Protein AF-A0A1J4YVY0-F1 (afdb_monomer_lite)

Radius of gyration: 28.72 Å; chains: 1; bounding box: 68×78×63 Å

Secondary structure (DSSP, 8-state):
--STTTHHHHHHHHHHHHHHHHGGGG--GGG--HHHHHHHHHHHHHTT-HHHHHHHHHHHHHTS-TT-HHHHHHHHHHHHHHHHHHT--PPPP-SS--HHHHHHHHHHHHSPPPP---HHHHHHHHHHSTTHHHHHTT-HHHHHHHHHHHHHHHHHHHHHHHTT--HHHHHHHHHHHHHHHHHHHHHHHHHHHTT-

Foldseek 3Di:
DDPVPPVVVVVVVVVVVVVVVVVVVPPPCPPQPLVNLLVVLVVCVVVVVLVVSLVSLVVSLVPDDPPDPSNLVSVLVSQLSVCVVVVHLDGPDDDDDRPSVVVVNVVSVVCPRDPPPPVVVLVVLCVVAFLVSCVVVVNVVVSVVRNVVVVVVVVLQVVCVVVVHPNVVSVVVVVVVVVVVVVVVVVVVVVVVVPD

Sequence (196 aa):
MSLHAISLKNCGLAMLLVLICYLPGYVPACFAGPAEAYRQALALAAQGQDRAAAASLTVLVEAMPEQQVWGERMQAAHVLIAMRAERQSLLPARSEPNPHLLLASAYAADHTLLPEAGTWPAAALATLMPGAGHAWQGRWRDAGTAALMVWPMLILTLWAARRRMGPVTVFFCTDYALGLVGHRIFIYLAGRAGQC

pLDDT: mean 78.55, std 12.84, range [50.88, 96.44]

Structure (mmCIF, N/CA/C/O backbone):
data_AF-A0A1J4YVY0-F1
#
_entry.id   AF-A0A1J4YVY0-F1
#
loop_
_atom_site.group_PDB
_atom_site.id
_atom_site.type_symbol
_atom_site.label_atom_id
_atom_site.label_alt_id
_atom_site.label_comp_id
_atom_site.label_asym_id
_atom_site.label_entity_id
_atom_site.label_seq_id
_atom_site.pdbx_PDB_ins_code
_atom_site.Cartn_x
_atom_site.Cartn_y
_atom_site.Cartn_z
_atom_site.occupancy
_atom_site.B_iso_or_equiv
_atom_site.auth_seq_id
_atom_site.auth_comp_id
_atom_site.auth_asym_id
_atom_site.auth_atom_id
_atom_site.pdbx_PDB_model_num
ATOM 1 N N . MET A 1 1 ? -18.969 -61.894 -8.956 1.00 50.97 1 MET A N 1
ATOM 2 C CA . MET A 1 1 ? -18.311 -61.194 -10.080 1.00 50.97 1 MET A CA 1
ATOM 3 C C . MET A 1 1 ? -18.678 -59.713 -10.037 1.00 50.97 1 MET A C 1
ATOM 5 O O . MET A 1 1 ? -19.854 -59.392 -10.001 1.00 50.97 1 MET A O 1
ATOM 9 N N . SER A 1 2 ? -17.658 -58.849 -10.016 1.00 50.88 2 SER A N 1
ATOM 10 C CA . SER A 1 2 ? -17.650 -57.497 -10.611 1.00 50.88 2 SER A CA 1
ATOM 11 C C . SER A 1 2 ? -18.484 -56.342 -10.024 1.00 50.88 2 SER A C 1
ATOM 13 O O . SER A 1 2 ? -19.089 -55.599 -10.788 1.00 50.88 2 SER A O 1
ATOM 15 N N . LEU A 1 3 ? -18.413 -56.072 -8.712 1.00 51.97 3 LEU A N 1
ATOM 16 C CA . LEU A 1 3 ? -18.799 -54.750 -8.160 1.00 51.97 3 LEU A CA 1
ATOM 17 C C . LEU A 1 3 ? -17.600 -53.833 -7.834 1.00 51.97 3 LEU A C 1
ATOM 19 O O . LEU A 1 3 ? -17.748 -52.615 -7.803 1.00 51.97 3 LEU A O 1
ATOM 23 N N . HIS A 1 4 ? -16.382 -54.373 -7.706 1.00 51.75 4 HIS A N 1
ATOM 24 C CA . HIS A 1 4 ? -15.180 -53.567 -7.430 1.00 51.75 4 HIS A CA 1
ATOM 25 C C . HIS A 1 4 ? -14.590 -52.842 -8.656 1.00 51.75 4 HIS A C 1
ATOM 27 O O . HIS A 1 4 ? -13.802 -51.914 -8.495 1.00 51.75 4 HIS A O 1
ATOM 33 N N . ALA A 1 5 ? -14.989 -53.202 -9.880 1.00 55.53 5 ALA A N 1
ATOM 34 C CA . ALA A 1 5 ? -14.405 -52.638 -11.102 1.00 55.53 5 ALA A CA 1
ATOM 35 C C . ALA A 1 5 ? -14.973 -51.259 -11.509 1.00 55.53 5 ALA A C 1
ATOM 37 O O . ALA A 1 5 ? -14.370 -50.571 -12.331 1.00 55.53 5 ALA A O 1
ATOM 38 N N . ILE A 1 6 ? -16.110 -50.831 -10.944 1.00 54.94 6 ILE A N 1
ATOM 39 C CA . ILE A 1 6 ? -16.777 -49.569 -11.323 1.00 54.94 6 ILE A CA 1
ATOM 40 C C . ILE A 1 6 ? -16.206 -48.368 -10.539 1.00 54.94 6 ILE A C 1
ATOM 42 O O . ILE A 1 6 ? -16.171 -47.253 -11.054 1.00 54.94 6 ILE A O 1
ATOM 46 N N . SER A 1 7 ? -15.658 -48.589 -9.337 1.00 57.69 7 SER A N 1
ATOM 47 C CA . SER A 1 7 ? -15.173 -47.504 -8.464 1.00 57.69 7 SER A CA 1
ATOM 48 C C . SER A 1 7 ? -13.873 -46.843 -8.962 1.00 57.69 7 SER A C 1
ATOM 50 O O . SER A 1 7 ? -13.711 -45.626 -8.877 1.00 57.69 7 SER A O 1
ATOM 52 N N . LEU A 1 8 ? -12.971 -47.611 -9.584 1.00 60.72 8 LEU A N 1
ATOM 53 C CA . LEU A 1 8 ? -11.687 -47.087 -10.076 1.00 60.72 8 LEU A CA 1
ATOM 54 C C . LEU A 1 8 ? -11.826 -46.149 -11.288 1.00 60.72 8 LEU A C 1
ATOM 56 O O . LEU A 1 8 ? -11.064 -45.191 -11.405 1.00 60.72 8 LEU A O 1
ATOM 60 N N . LYS A 1 9 ? -12.812 -46.373 -12.168 1.00 65.62 9 LYS A N 1
ATOM 61 C CA . LYS A 1 9 ? -13.011 -45.532 -13.364 1.00 65.62 9 LYS A CA 1
ATOM 62 C C . LYS A 1 9 ? -13.543 -44.140 -13.015 1.00 65.62 9 LYS A C 1
ATOM 64 O O . LYS A 1 9 ? -13.098 -43.153 -13.596 1.00 65.62 9 LYS A O 1
ATOM 69 N N . ASN A 1 10 ? -14.432 -44.053 -12.026 1.00 71.38 10 ASN A N 1
ATOM 70 C CA . ASN A 1 10 ? -15.019 -42.780 -11.604 1.00 71.38 10 ASN A CA 1
ATOM 71 C C . ASN A 1 10 ? -14.028 -41.926 -10.797 1.00 71.38 10 ASN A C 1
ATOM 73 O O . ASN A 1 10 ? -14.050 -40.702 -10.899 1.00 71.38 10 ASN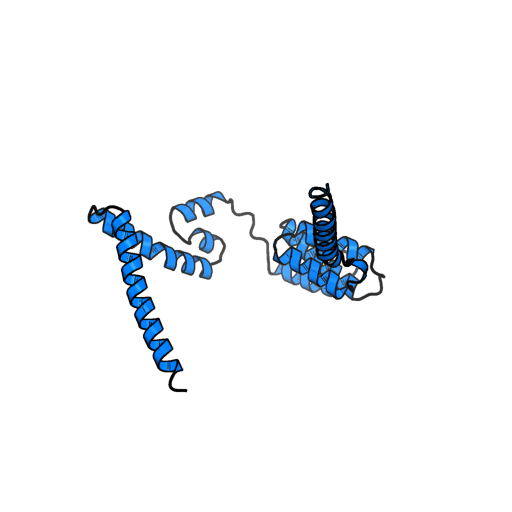 A O 1
ATOM 77 N N . CYS A 1 11 ? -13.113 -42.560 -10.055 1.00 76.75 11 CYS A N 1
ATOM 78 C CA . CYS A 1 11 ? -12.073 -41.853 -9.306 1.00 76.75 11 CYS A CA 1
ATOM 79 C C . CYS A 1 11 ? -11.038 -41.191 -10.238 1.00 76.75 11 CYS A C 1
ATOM 81 O O . CYS A 1 11 ? -10.682 -40.029 -10.040 1.00 76.75 11 CYS A O 1
ATOM 83 N N . GLY A 1 12 ? -10.630 -41.881 -11.311 1.00 82.44 12 GLY A N 1
ATOM 84 C CA . GLY A 1 12 ? -9.720 -41.317 -12.314 1.00 82.44 12 GLY A CA 1
ATOM 85 C C . GLY A 1 12 ? -10.315 -40.120 -13.062 1.00 82.44 12 GLY A C 1
ATOM 86 O O . GLY A 1 12 ? -9.627 -39.126 -13.277 1.00 82.44 12 GLY A O 1
ATOM 87 N N . LEU A 1 13 ? -11.608 -40.176 -13.397 1.00 85.00 13 LEU A N 1
ATOM 88 C CA . LEU A 1 13 ? -12.296 -39.091 -14.103 1.00 85.00 13 LEU A CA 1
ATOM 89 C C . LEU A 1 13 ? -12.474 -37.847 -13.214 1.00 85.00 13 LEU A C 1
ATOM 91 O O . LEU A 1 13 ? -12.314 -36.726 -13.692 1.00 85.00 13 LEU A O 1
ATOM 95 N N . ALA A 1 14 ? -12.712 -38.038 -11.911 1.00 83.25 14 ALA A N 1
ATOM 96 C CA . ALA A 1 14 ? -12.754 -36.948 -10.938 1.00 83.25 14 ALA A CA 1
ATOM 97 C C . ALA A 1 14 ? -11.377 -36.285 -10.739 1.00 83.25 14 ALA A C 1
ATOM 99 O O . ALA A 1 14 ? -11.291 -35.060 -10.751 1.00 83.25 14 ALA A O 1
ATOM 100 N N . MET A 1 15 ? -10.292 -37.064 -10.625 1.00 85.38 15 MET A N 1
ATOM 101 C CA . MET A 1 15 ? -8.933 -36.504 -10.547 1.00 85.38 15 MET A CA 1
ATOM 102 C C . MET A 1 15 ? -8.542 -35.749 -11.821 1.00 85.38 15 MET A C 1
ATOM 104 O O . MET A 1 15 ? -7.949 -34.676 -11.732 1.00 85.38 15 MET A O 1
ATOM 108 N N . LEU A 1 16 ? -8.901 -36.275 -12.996 1.00 87.19 16 LEU A N 1
ATOM 109 C CA . LEU A 1 16 ? -8.635 -35.615 -14.273 1.00 87.19 16 LEU A CA 1
ATOM 110 C C . LEU A 1 16 ? -9.392 -34.282 -14.379 1.00 87.19 16 LEU A C 1
ATOM 112 O O . LEU A 1 16 ? -8.809 -33.290 -14.800 1.00 87.19 16 LEU A O 1
ATOM 116 N N . LEU A 1 17 ? -10.658 -34.231 -13.948 1.00 87.75 17 LEU A N 1
ATOM 117 C CA . LEU A 1 17 ? -11.440 -32.991 -13.910 1.00 87.75 17 LEU A CA 1
ATOM 118 C C . LEU A 1 17 ? -10.858 -31.967 -12.931 1.00 87.75 17 LEU A C 1
ATOM 120 O O . LEU A 1 17 ? -10.766 -30.796 -13.279 1.00 87.75 17 LEU A O 1
ATOM 124 N N . VAL A 1 18 ? -10.411 -32.389 -11.743 1.00 83.62 18 VAL A N 1
ATOM 125 C CA . VAL A 1 18 ? -9.739 -31.487 -10.791 1.00 83.62 18 VAL A CA 1
ATOM 126 C C . VAL A 1 18 ? -8.437 -30.948 -11.386 1.00 83.62 18 VAL A C 1
ATOM 128 O O . VAL A 1 18 ? -8.192 -29.747 -11.317 1.00 83.62 18 VAL A O 1
ATOM 131 N N . LEU A 1 19 ? -7.637 -31.797 -12.035 1.00 83.69 19 LEU A N 1
ATOM 132 C CA . LEU A 1 19 ? -6.390 -31.385 -12.679 1.00 83.69 19 LEU A CA 1
ATOM 133 C C . LEU A 1 19 ? -6.643 -30.410 -13.842 1.00 83.69 19 LEU A C 1
ATOM 135 O O . LEU A 1 19 ? -5.979 -29.381 -13.929 1.00 83.69 19 LEU A O 1
ATOM 139 N N . ILE A 1 20 ? -7.636 -30.691 -14.694 1.00 85.88 20 ILE A N 1
ATOM 140 C CA . ILE A 1 20 ? -8.033 -29.825 -15.815 1.00 85.88 20 ILE A CA 1
ATOM 141 C C . ILE A 1 20 ? -8.607 -28.496 -15.314 1.00 85.88 20 ILE A C 1
ATOM 143 O O . ILE A 1 20 ? -8.336 -27.473 -15.926 1.00 85.88 20 ILE A O 1
ATOM 147 N N . CYS A 1 21 ? -9.342 -28.473 -14.199 1.00 82.00 21 CYS A N 1
ATOM 148 C CA . CYS A 1 21 ? -9.835 -27.231 -13.596 1.00 82.00 21 CYS A CA 1
ATOM 149 C C . CYS A 1 21 ? -8.724 -26.406 -12.923 1.00 82.00 21 CYS A C 1
ATOM 151 O O . CYS A 1 21 ? -8.841 -25.185 -12.857 1.00 82.00 21 CYS A O 1
ATOM 153 N N . TYR A 1 22 ? -7.640 -27.038 -12.459 1.00 76.81 22 TYR A N 1
ATOM 154 C CA . TYR A 1 22 ? -6.477 -26.344 -11.887 1.00 76.81 22 TYR A CA 1
ATOM 155 C C . TYR A 1 22 ? -5.472 -25.850 -12.941 1.00 76.81 22 TYR A C 1
ATOM 157 O O . TYR A 1 22 ? -4.802 -24.839 -12.729 1.00 76.81 22 TYR A O 1
ATOM 165 N N . LEU A 1 23 ? -5.385 -26.517 -14.094 1.00 68.62 23 LEU A N 1
ATOM 166 C CA . LEU A 1 23 ? -4.491 -26.159 -15.201 1.00 68.62 23 LEU A CA 1
ATOM 167 C C . LEU A 1 23 ? -4.690 -24.743 -15.795 1.00 68.62 23 LEU A C 1
ATOM 169 O O . LEU A 1 23 ? -3.676 -24.104 -16.074 1.00 68.62 23 LEU A O 1
ATOM 173 N N . PRO A 1 24 ? -5.905 -24.175 -15.955 1.00 63.69 24 PRO A N 1
ATOM 174 C CA . PRO A 1 24 ? -6.068 -22.814 -16.473 1.00 63.69 24 PRO A CA 1
ATOM 175 C C . PRO A 1 24 ? -5.644 -21.723 -15.478 1.00 63.69 24 PRO A C 1
ATOM 177 O O . PRO A 1 24 ? -5.472 -20.579 -15.883 1.00 63.69 24 PRO A O 1
ATOM 180 N N . GLY A 1 25 ? -5.417 -22.046 -14.198 1.00 59.91 25 GLY A N 1
ATOM 181 C CA . GLY A 1 25 ? -4.775 -21.124 -13.251 1.00 59.91 25 GLY A CA 1
ATOM 182 C C . GLY A 1 25 ? -3.265 -20.967 -13.481 1.00 59.91 25 GLY A C 1
ATOM 183 O O . GLY A 1 25 ? -2.663 -20.026 -12.973 1.00 59.91 25 GLY A O 1
ATOM 184 N N . TYR A 1 26 ? -2.666 -21.864 -14.271 1.00 58.72 26 TYR A N 1
ATOM 185 C CA . TYR A 1 26 ? -1.252 -21.873 -14.648 1.00 58.72 26 TYR A CA 1
ATOM 186 C C . TYR A 1 26 ? -1.021 -21.339 -16.069 1.00 58.72 26 TYR A C 1
ATOM 188 O O . TYR A 1 26 ? -0.047 -21.715 -16.722 1.00 58.72 26 TYR A O 1
ATOM 196 N N . VAL A 1 27 ? -1.893 -20.451 -16.572 1.00 55.25 27 VAL A N 1
ATOM 197 C CA . VAL A 1 27 ? -1.550 -19.676 -17.773 1.00 55.25 27 VAL A CA 1
ATOM 198 C C . VAL A 1 27 ? -0.273 -18.904 -17.444 1.00 55.25 27 VAL A C 1
ATOM 200 O O . VAL A 1 27 ? -0.254 -18.125 -16.487 1.00 55.25 27 VAL A O 1
ATOM 203 N N . PRO A 1 28 ? 0.821 -19.160 -18.172 1.00 55.88 28 PRO A N 1
ATOM 204 C CA . PRO A 1 28 ? 2.108 -18.626 -17.806 1.00 55.88 28 PRO A CA 1
ATOM 205 C C . PRO A 1 28 ? 2.036 -17.109 -17.936 1.00 55.88 28 PRO A C 1
ATOM 207 O O . PRO A 1 28 ? 1.694 -16.566 -18.987 1.00 55.88 28 PRO A O 1
ATOM 210 N N . ALA A 1 29 ? 2.427 -16.420 -16.868 1.00 54.56 29 ALA A N 1
ATOM 211 C CA . ALA A 1 29 ? 2.641 -14.977 -16.838 1.00 54.56 29 ALA A CA 1
ATOM 212 C C . ALA A 1 29 ? 3.648 -14.482 -17.908 1.00 54.56 29 ALA A C 1
ATOM 214 O O . ALA A 1 29 ? 3.917 -13.290 -17.993 1.00 54.56 29 ALA A O 1
ATOM 215 N N . CYS A 1 30 ? 4.185 -15.372 -18.755 1.00 57.66 30 CYS A N 1
ATOM 216 C CA . CYS A 1 30 ? 5.119 -15.063 -19.830 1.00 57.66 30 CYS A CA 1
ATOM 217 C C . CYS A 1 30 ? 4.513 -14.262 -20.994 1.00 57.66 30 CYS A C 1
ATOM 219 O O . CYS A 1 30 ? 5.274 -13.731 -21.796 1.00 57.66 30 CYS A O 1
ATOM 221 N N . PHE A 1 31 ? 3.182 -14.130 -21.084 1.00 58.38 31 PHE A N 1
ATOM 222 C CA . PHE A 1 31 ? 2.523 -13.267 -22.079 1.00 58.38 31 PHE A CA 1
ATOM 223 C C . PHE A 1 31 ? 1.878 -12.013 -21.486 1.00 58.38 31 PHE A C 1
ATOM 225 O O . PHE A 1 31 ? 1.237 -11.250 -22.213 1.00 58.38 31 PHE A O 1
ATOM 232 N N . ALA A 1 32 ? 2.042 -11.765 -20.183 1.00 71.50 32 ALA A N 1
ATOM 233 C CA . ALA A 1 32 ? 1.637 -10.493 -19.612 1.00 71.50 32 ALA A CA 1
ATOM 234 C C . ALA A 1 32 ? 2.532 -9.408 -20.219 1.00 71.50 32 ALA A C 1
ATOM 236 O O . ALA A 1 32 ? 3.719 -9.309 -19.910 1.00 71.50 32 ALA A O 1
ATOM 237 N N . GLY A 1 33 ? 1.964 -8.607 -21.124 1.00 87.31 33 GLY A N 1
ATOM 238 C CA . GLY A 1 33 ? 2.653 -7.438 -21.651 1.00 87.31 33 GLY A CA 1
ATOM 239 C C . GLY A 1 33 ? 3.140 -6.547 -20.501 1.00 87.31 33 GLY A C 1
ATOM 240 O O . GLY A 1 33 ? 2.586 -6.590 -19.399 1.00 87.31 33 GLY A O 1
ATOM 241 N N . PRO A 1 34 ? 4.142 -5.693 -20.734 1.00 89.81 34 PRO A N 1
ATOM 242 C CA . PRO A 1 34 ? 4.773 -4.912 -19.673 1.00 89.81 34 PRO A CA 1
ATOM 243 C C . PRO A 1 34 ? 3.795 -4.059 -18.855 1.00 89.81 34 PRO A C 1
ATOM 245 O O . PRO A 1 34 ? 3.950 -3.911 -17.646 1.00 89.81 34 PRO A O 1
ATOM 248 N N . ALA A 1 35 ? 2.736 -3.560 -19.492 1.00 91.12 35 ALA A N 1
ATOM 249 C CA . ALA A 1 35 ? 1.663 -2.839 -18.817 1.00 91.12 35 ALA A CA 1
ATOM 250 C C . ALA A 1 35 ? 0.892 -3.709 -17.807 1.00 91.12 35 ALA A C 1
ATOM 252 O O . ALA A 1 35 ? 0.514 -3.230 -16.741 1.00 91.12 35 ALA A O 1
ATOM 253 N N . GLU A 1 36 ? 0.654 -4.981 -18.129 1.00 91.69 36 GLU A N 1
ATOM 254 C CA . GLU A 1 36 ? -0.056 -5.911 -17.252 1.00 91.69 36 GLU A CA 1
ATOM 255 C C . GLU A 1 36 ? 0.815 -6.318 -16.066 1.00 91.69 36 GLU A C 1
ATOM 257 O O . GLU A 1 36 ? 0.368 -6.251 -14.923 1.00 91.69 36 GLU A O 1
ATOM 262 N N . ALA A 1 37 ? 2.086 -6.624 -16.326 1.00 91.00 37 ALA A N 1
ATOM 263 C CA . ALA A 1 37 ? 3.050 -6.936 -15.279 1.00 91.00 37 ALA A CA 1
ATOM 264 C C . ALA A 1 37 ? 3.243 -5.749 -14.311 1.00 91.00 37 ALA A C 1
ATOM 266 O O . ALA A 1 37 ? 3.266 -5.923 -13.092 1.00 91.00 37 ALA A O 1
ATOM 267 N N . TYR A 1 38 ? 3.266 -4.518 -14.838 1.00 93.31 38 TYR A N 1
ATOM 268 C CA . TYR A 1 38 ? 3.246 -3.299 -14.028 1.00 93.31 38 TYR A CA 1
ATOM 269 C C . TYR A 1 38 ? 1.982 -3.190 -13.160 1.00 93.31 38 TYR A C 1
ATOM 271 O O . TYR A 1 38 ? 2.078 -2.939 -11.958 1.00 93.31 38 TYR A O 1
ATOM 279 N N . ARG A 1 39 ? 0.790 -3.411 -13.737 1.00 94.56 39 ARG A N 1
ATOM 280 C CA . ARG A 1 39 ? -0.483 -3.392 -12.991 1.00 94.56 39 ARG A CA 1
ATOM 281 C C . ARG A 1 39 ? -0.511 -4.437 -11.880 1.00 94.56 39 ARG A C 1
ATOM 283 O O . ARG A 1 39 ? -0.977 -4.137 -10.783 1.00 94.56 39 ARG A O 1
ATOM 290 N N . GLN A 1 40 ? 0.017 -5.629 -12.140 1.00 94.62 40 GLN A N 1
ATOM 291 C CA . GLN A 1 40 ? 0.105 -6.693 -11.147 1.00 94.62 40 GLN A CA 1
ATOM 292 C C . GLN A 1 40 ? 1.013 -6.298 -9.977 1.00 94.62 40 GLN A C 1
ATOM 294 O O . GLN A 1 40 ? 0.624 -6.463 -8.821 1.00 94.62 40 GLN A O 1
ATOM 299 N N . ALA A 1 41 ? 2.178 -5.705 -10.251 1.00 94.81 41 ALA A N 1
ATOM 300 C CA . ALA A 1 41 ? 3.055 -5.206 -9.197 1.00 94.81 41 ALA A CA 1
ATOM 301 C C . ALA A 1 41 ? 2.391 -4.094 -8.364 1.00 94.81 41 ALA A C 1
ATOM 303 O O . ALA A 1 41 ? 2.479 -4.101 -7.135 1.00 94.81 41 ALA A O 1
ATOM 304 N N . LEU A 1 42 ? 1.653 -3.178 -9.001 1.00 94.88 42 LEU A N 1
ATOM 305 C CA . LEU A 1 42 ? 0.880 -2.162 -8.281 1.00 94.88 42 LEU A CA 1
ATOM 306 C C . LEU A 1 42 ? -0.245 -2.768 -7.431 1.00 94.88 42 LEU A C 1
ATOM 308 O O . LEU A 1 42 ? -0.490 -2.293 -6.323 1.00 94.88 42 LEU A O 1
ATOM 312 N N . ALA A 1 43 ? -0.906 -3.826 -7.905 1.00 95.62 43 ALA A N 1
ATOM 313 C CA . ALA A 1 43 ? -1.918 -4.535 -7.128 1.00 95.62 43 ALA A CA 1
ATOM 314 C C . ALA A 1 43 ? -1.316 -5.189 -5.871 1.00 95.62 43 ALA A C 1
ATOM 316 O O . ALA A 1 43 ? -1.916 -5.108 -4.799 1.00 95.62 43 ALA A O 1
ATOM 317 N N . LEU A 1 44 ? -0.111 -5.766 -5.967 1.00 95.44 44 LEU A N 1
ATOM 318 C CA . LEU A 1 44 ? 0.623 -6.292 -4.808 1.00 95.44 44 LEU A CA 1
ATOM 319 C C . LEU A 1 44 ? 0.951 -5.182 -3.796 1.00 95.44 44 LEU A C 1
ATOM 321 O O . LEU A 1 44 ? 0.704 -5.343 -2.599 1.00 95.44 44 LEU A O 1
ATOM 325 N N . ALA A 1 45 ? 1.428 -4.027 -4.267 1.00 95.62 45 ALA A N 1
ATOM 326 C CA . ALA A 1 45 ? 1.693 -2.875 -3.405 1.00 95.62 45 ALA A CA 1
ATOM 327 C C . ALA A 1 45 ? 0.405 -2.339 -2.749 1.00 95.62 45 ALA A C 1
ATOM 329 O O . ALA A 1 45 ? 0.397 -1.984 -1.570 1.00 95.62 45 ALA A O 1
ATOM 330 N N . ALA A 1 46 ? -0.719 -2.320 -3.468 1.00 93.12 46 ALA A N 1
ATOM 331 C CA . ALA A 1 46 ? -2.013 -1.917 -2.914 1.00 93.12 46 ALA A CA 1
ATOM 332 C C . ALA A 1 46 ? -2.493 -2.853 -1.788 1.00 93.12 46 ALA A C 1
ATOM 334 O O . ALA A 1 46 ? -3.144 -2.401 -0.850 1.00 93.12 46 ALA A O 1
ATOM 335 N N . GLN A 1 47 ? -2.119 -4.134 -1.839 1.00 95.00 47 GLN A N 1
ATOM 336 C CA . GLN A 1 47 ? -2.393 -5.123 -0.789 1.00 95.00 47 GLN A CA 1
ATOM 337 C C . GLN A 1 47 ? -1.405 -5.057 0.392 1.00 95.00 47 GLN A C 1
ATOM 339 O O . GLN A 1 47 ? -1.489 -5.876 1.304 1.00 95.00 47 GLN A O 1
ATOM 344 N N . GLY A 1 48 ? -0.457 -4.114 0.390 1.00 91.81 48 GLY A N 1
ATOM 345 C CA . GLY A 1 48 ? 0.570 -3.985 1.430 1.00 91.81 48 GLY A CA 1
ATOM 346 C C . GLY A 1 48 ? 1.765 -4.928 1.259 1.00 91.81 48 GLY A C 1
ATOM 347 O O . GLY A 1 48 ? 2.620 -4.999 2.139 1.00 91.81 48 GLY A O 1
ATOM 348 N N . GLN A 1 49 ? 1.862 -5.645 0.136 1.00 95.81 49 GLN A N 1
ATOM 349 C CA . GLN A 1 49 ? 2.958 -6.575 -0.148 1.00 95.81 49 GLN A CA 1
ATOM 350 C C . GLN A 1 49 ? 4.138 -5.861 -0.826 1.00 95.81 49 GLN A C 1
ATOM 352 O O . GLN A 1 49 ? 4.581 -6.241 -1.909 1.00 95.81 49 GLN A O 1
ATOM 357 N N . ASP A 1 50 ? 4.661 -4.815 -0.186 1.00 95.19 50 ASP A N 1
ATOM 358 C CA . ASP A 1 50 ? 5.595 -3.875 -0.824 1.00 95.19 50 ASP A CA 1
ATOM 359 C C . ASP A 1 50 ? 6.902 -4.525 -1.278 1.00 95.19 50 ASP A C 1
ATOM 361 O O . ASP A 1 50 ? 7.386 -4.246 -2.370 1.00 95.19 50 ASP A O 1
ATOM 365 N N . ARG A 1 51 ? 7.440 -5.461 -0.487 1.00 93.38 51 ARG A N 1
ATOM 366 C CA . ARG A 1 51 ? 8.660 -6.201 -0.850 1.00 93.38 51 ARG A CA 1
ATOM 367 C C . ARG A 1 51 ? 8.459 -7.089 -2.078 1.00 93.38 51 ARG A C 1
ATOM 369 O O . ARG A 1 51 ? 9.349 -7.172 -2.916 1.00 93.38 51 ARG A O 1
ATOM 376 N N . ALA A 1 52 ? 7.296 -7.732 -2.191 1.00 93.81 52 ALA A N 1
ATOM 377 C CA . ALA A 1 52 ? 6.971 -8.577 -3.339 1.00 93.81 52 ALA A CA 1
ATOM 378 C C . ALA A 1 52 ? 6.742 -7.728 -4.597 1.00 93.81 52 ALA A C 1
ATOM 380 O O . ALA A 1 52 ? 7.241 -8.063 -5.668 1.00 93.81 52 ALA A O 1
ATOM 381 N N . ALA A 1 53 ? 6.046 -6.598 -4.451 1.00 96.44 53 ALA A N 1
ATOM 382 C CA . ALA A 1 53 ? 5.845 -5.636 -5.526 1.00 96.44 53 ALA A CA 1
ATOM 383 C C . ALA A 1 53 ? 7.174 -5.054 -6.034 1.00 96.44 53 ALA A C 1
ATOM 385 O O . ALA A 1 53 ? 7.409 -5.034 -7.241 1.00 96.44 53 ALA A O 1
ATOM 386 N N . ALA A 1 54 ? 8.060 -4.634 -5.124 1.00 94.75 54 ALA A N 1
ATOM 387 C CA . ALA A 1 54 ? 9.385 -4.129 -5.467 1.00 94.75 54 ALA A CA 1
ATOM 388 C C . ALA A 1 54 ? 10.218 -5.195 -6.194 1.00 94.75 54 ALA A C 1
ATOM 390 O O . ALA A 1 54 ? 10.687 -4.939 -7.298 1.00 94.75 54 ALA A O 1
ATOM 391 N N . ALA A 1 55 ? 10.314 -6.411 -5.643 1.00 93.62 55 ALA A N 1
ATOM 392 C CA . ALA A 1 55 ? 11.036 -7.513 -6.282 1.00 93.62 55 ALA A CA 1
ATOM 393 C C . ALA A 1 55 ? 10.496 -7.826 -7.688 1.00 93.62 55 ALA A C 1
ATOM 395 O O . ALA A 1 55 ? 11.273 -8.012 -8.623 1.00 93.62 55 ALA A O 1
ATOM 396 N N . SER A 1 56 ? 9.169 -7.822 -7.860 1.00 94.25 56 SER A N 1
ATOM 397 C CA . SER A 1 56 ? 8.540 -8.019 -9.167 1.00 94.25 56 SER A CA 1
ATOM 398 C C . SER A 1 56 ? 8.928 -6.926 -10.163 1.00 94.25 56 SER A C 1
ATOM 400 O O . SER A 1 56 ? 9.190 -7.239 -11.320 1.00 94.25 56 SER A O 1
ATOM 402 N N . LEU A 1 57 ? 8.966 -5.656 -9.748 1.00 94.50 57 LEU A N 1
ATOM 403 C CA . LEU A 1 57 ? 9.354 -4.551 -10.628 1.00 94.50 57 LEU A CA 1
ATOM 404 C C . LEU A 1 57 ? 10.833 -4.607 -11.006 1.00 94.50 57 LEU A C 1
ATOM 406 O O . LEU A 1 57 ? 11.154 -4.323 -12.153 1.00 94.50 57 LEU A O 1
ATOM 410 N N . THR A 1 58 ? 11.718 -5.006 -10.090 1.00 94.12 58 THR A N 1
ATOM 411 C CA . THR A 1 58 ? 13.154 -5.148 -10.377 1.00 94.12 58 THR A CA 1
ATOM 412 C C . THR A 1 58 ? 13.397 -6.161 -11.486 1.00 94.12 58 THR A C 1
ATOM 414 O O . THR A 1 58 ? 14.045 -5.836 -12.476 1.00 94.12 58 THR A O 1
ATOM 417 N N . VAL A 1 59 ? 12.787 -7.346 -11.379 1.00 92.94 59 VAL A N 1
ATOM 418 C CA . VAL A 1 59 ? 12.899 -8.390 -12.410 1.00 92.94 59 VAL A CA 1
ATOM 419 C C . VAL A 1 59 ? 12.357 -7.901 -13.758 1.00 92.94 59 VAL A C 1
ATOM 421 O O . VAL A 1 59 ? 12.942 -8.184 -14.801 1.00 92.94 59 VAL A O 1
ATOM 424 N N . LEU A 1 60 ? 11.259 -7.135 -13.758 1.00 91.81 60 LEU A N 1
ATOM 425 C CA . LEU A 1 60 ? 10.681 -6.582 -14.987 1.00 91.81 60 LEU A CA 1
ATOM 426 C C . LEU A 1 60 ? 11.572 -5.516 -15.634 1.00 91.81 60 LEU A C 1
ATOM 428 O O . LEU A 1 60 ? 11.690 -5.496 -16.855 1.00 91.81 60 LEU A O 1
ATOM 432 N N . VAL A 1 61 ? 12.197 -4.652 -14.831 1.00 92.50 61 VAL A N 1
ATOM 433 C CA . VAL A 1 61 ? 13.128 -3.622 -15.315 1.00 92.50 61 VAL A CA 1
ATOM 434 C C . VAL A 1 61 ? 14.378 -4.265 -15.918 1.00 92.50 61 VAL A C 1
ATOM 436 O O . VAL A 1 61 ? 14.814 -3.834 -16.978 1.00 92.50 61 VAL A O 1
ATOM 439 N N . GLU A 1 62 ? 14.923 -5.312 -15.292 1.00 90.38 62 GLU A N 1
ATOM 440 C CA . GLU A 1 62 ? 16.101 -6.037 -15.797 1.00 90.38 62 GLU A CA 1
ATOM 441 C C . GLU A 1 62 ? 15.819 -6.810 -17.093 1.00 90.38 62 GLU A C 1
ATOM 443 O O . GLU A 1 62 ? 16.689 -6.925 -17.953 1.00 90.38 62 GLU A O 1
ATOM 448 N N . ALA A 1 63 ? 14.598 -7.326 -17.258 1.00 89.69 63 ALA A N 1
ATOM 449 C CA . ALA A 1 63 ? 14.189 -8.045 -18.462 1.00 89.69 63 ALA A CA 1
ATOM 450 C C . ALA A 1 63 ? 13.829 -7.119 -19.642 1.00 89.69 63 ALA A C 1
ATOM 452 O O . ALA A 1 63 ? 13.577 -7.602 -20.751 1.00 89.69 63 ALA A O 1
ATOM 453 N N . MET A 1 64 ? 13.756 -5.803 -19.422 1.00 87.81 64 MET A N 1
ATOM 454 C CA . MET A 1 64 ? 13.322 -4.836 -20.426 1.00 87.81 64 MET A CA 1
ATOM 455 C C . MET A 1 64 ? 14.468 -4.297 -21.289 1.00 87.81 64 MET A C 1
ATOM 457 O O . MET A 1 64 ? 15.562 -4.054 -20.789 1.00 87.81 64 MET A O 1
ATOM 461 N N . PRO A 1 65 ? 14.214 -4.000 -22.578 1.00 87.88 65 PRO A N 1
ATOM 462 C CA . PRO A 1 65 ? 15.148 -3.224 -23.386 1.00 87.88 65 PRO A CA 1
ATOM 463 C C . PRO A 1 65 ? 15.271 -1.789 -22.850 1.00 87.88 65 PRO A C 1
ATOM 465 O O . PRO A 1 65 ? 14.251 -1.148 -22.588 1.00 87.88 65 PRO A O 1
ATOM 468 N N . GLU A 1 66 ? 16.494 -1.251 -22.786 1.00 78.56 66 GLU A N 1
ATOM 469 C CA . GLU A 1 66 ? 16.788 0.092 -22.239 1.00 78.56 66 GLU A CA 1
ATOM 470 C C . GLU A 1 66 ? 16.008 1.234 -22.918 1.00 78.56 66 GLU A C 1
ATOM 472 O O . GLU A 1 66 ? 15.740 2.261 -22.307 1.00 78.56 66 GLU A O 1
ATOM 477 N N . GLN A 1 67 ? 15.589 1.058 -24.173 1.00 73.88 67 GLN A N 1
ATOM 478 C CA . GLN A 1 67 ? 14.942 2.104 -24.977 1.00 73.88 67 GLN A CA 1
ATOM 479 C C . GLN A 1 67 ? 13.415 2.194 -24.785 1.00 73.88 67 GLN A C 1
ATOM 481 O O . GLN A 1 67 ? 12.735 2.891 -25.541 1.00 73.88 67 GLN A O 1
ATOM 486 N N . GLN A 1 68 ? 12.838 1.485 -23.808 1.00 82.25 68 GLN A N 1
ATOM 487 C CA . GLN A 1 68 ? 11.394 1.514 -23.566 1.00 82.25 68 GLN A CA 1
ATOM 488 C C . GLN A 1 68 ? 11.001 2.464 -22.429 1.00 82.25 68 GLN A C 1
ATOM 490 O O . GLN A 1 68 ? 11.400 2.284 -21.283 1.00 82.25 68 GLN A O 1
ATOM 495 N N . VAL A 1 69 ? 10.065 3.378 -22.719 1.00 86.06 69 VAL A N 1
ATOM 496 C CA . VAL A 1 69 ? 9.412 4.296 -21.753 1.00 86.06 69 VAL A CA 1
ATOM 497 C C . VAL A 1 69 ? 8.880 3.574 -20.503 1.00 86.06 69 VAL A C 1
ATOM 499 O O . VAL A 1 69 ? 8.801 4.143 -19.415 1.00 86.06 69 VAL A O 1
ATOM 502 N N . TRP A 1 70 ? 8.495 2.304 -20.638 1.00 88.44 70 TRP A N 1
ATOM 503 C CA . TRP A 1 70 ? 8.025 1.500 -19.514 1.00 88.44 70 TRP A CA 1
ATOM 504 C C . TRP A 1 70 ? 9.105 1.209 -18.470 1.00 88.44 70 TRP A C 1
ATOM 506 O O . TRP A 1 70 ? 8.767 1.175 -17.287 1.00 88.44 70 TRP A O 1
ATOM 516 N N . GLY A 1 71 ? 10.370 1.063 -18.872 1.00 89.69 71 GLY A N 1
ATOM 517 C CA . GLY A 1 71 ? 11.475 0.805 -17.950 1.00 89.69 71 GLY A CA 1
ATOM 518 C C . GLY A 1 71 ? 11.640 1.945 -16.948 1.00 89.69 71 GLY A C 1
ATOM 519 O O . GLY A 1 71 ? 11.661 1.717 -15.740 1.00 89.69 71 GLY A O 1
ATOM 520 N N . GLU A 1 72 ? 11.616 3.190 -17.430 1.00 89.00 72 GLU A N 1
ATOM 521 C CA . GLU A 1 72 ? 11.686 4.379 -16.575 1.00 89.00 72 GLU A CA 1
ATOM 522 C C . GLU A 1 72 ? 10.511 4.463 -15.590 1.00 89.00 72 GLU A C 1
ATOM 524 O O . GLU A 1 72 ? 10.698 4.779 -14.413 1.00 89.00 72 GLU A O 1
ATOM 529 N N . ARG A 1 73 ? 9.293 4.142 -16.045 1.00 90.31 73 ARG A N 1
ATOM 530 C CA . ARG A 1 73 ? 8.087 4.149 -15.199 1.00 90.31 73 ARG A CA 1
ATOM 531 C C . ARG A 1 73 ? 8.120 3.063 -14.130 1.00 90.31 73 ARG A C 1
ATOM 533 O O . ARG A 1 73 ? 7.775 3.330 -12.979 1.00 90.31 73 ARG A O 1
ATOM 540 N N . MET A 1 74 ? 8.523 1.847 -14.498 1.00 92.62 74 MET A N 1
ATOM 541 C CA . MET A 1 74 ? 8.669 0.733 -13.559 1.00 92.62 74 MET A CA 1
ATOM 542 C C . MET A 1 74 ? 9.756 1.027 -12.531 1.00 92.62 74 MET A C 1
ATOM 544 O O . MET A 1 74 ? 9.565 0.765 -11.347 1.00 92.62 74 MET A O 1
ATOM 548 N N . GLN A 1 75 ? 10.852 1.648 -12.957 1.00 91.06 75 GLN A N 1
ATOM 549 C CA . GLN A 1 75 ? 11.934 2.053 -12.076 1.00 91.06 75 GLN A CA 1
ATOM 550 C C . GLN A 1 75 ? 11.508 3.151 -11.095 1.00 91.06 75 GLN A C 1
ATOM 552 O O . GLN A 1 75 ? 11.810 3.055 -9.906 1.00 91.06 75 GLN A O 1
ATOM 557 N N . ALA A 1 76 ? 10.756 4.155 -11.552 1.00 90.31 76 ALA A N 1
ATOM 558 C CA . ALA A 1 76 ? 10.193 5.172 -10.668 1.00 90.31 76 ALA A CA 1
ATOM 559 C C . ALA A 1 76 ? 9.212 4.568 -9.648 1.00 90.31 76 ALA A C 1
ATOM 561 O O . ALA A 1 76 ? 9.284 4.879 -8.459 1.00 90.31 76 ALA A O 1
ATOM 562 N N . ALA A 1 77 ? 8.341 3.653 -10.087 1.00 92.38 77 ALA A N 1
ATOM 563 C CA . ALA A 1 77 ? 7.436 2.937 -9.191 1.00 92.38 77 ALA A CA 1
ATOM 564 C C . ALA A 1 77 ? 8.186 2.055 -8.184 1.00 92.38 77 ALA A C 1
ATOM 566 O O . ALA A 1 77 ? 7.831 2.045 -7.009 1.00 92.38 77 ALA A O 1
ATOM 567 N N . HIS A 1 78 ? 9.244 1.364 -8.617 1.00 93.00 78 HIS A N 1
ATOM 568 C CA . HIS A 1 78 ? 10.103 0.570 -7.743 1.00 93.00 78 HIS A CA 1
ATOM 569 C C . HIS A 1 78 ? 10.716 1.439 -6.642 1.00 93.00 78 HIS A C 1
ATOM 571 O O . HIS A 1 78 ? 10.599 1.090 -5.472 1.00 93.00 78 HIS A O 1
ATOM 577 N N . VAL A 1 79 ? 11.300 2.593 -6.993 1.00 90.50 79 VAL A N 1
ATOM 578 C CA . VAL A 1 79 ? 11.881 3.523 -6.010 1.00 90.50 79 VAL A CA 1
ATOM 579 C C . VAL A 1 79 ? 10.824 3.985 -5.006 1.00 90.50 79 VAL A C 1
ATOM 581 O O . VAL A 1 79 ? 11.058 3.906 -3.806 1.00 90.50 79 VAL A O 1
ATOM 584 N N . LEU A 1 80 ? 9.638 4.393 -5.467 1.00 89.25 80 LEU A N 1
ATOM 585 C CA . LEU A 1 80 ? 8.552 4.829 -4.581 1.00 89.25 80 LEU A CA 1
ATOM 586 C C . LEU A 1 80 ? 8.063 3.720 -3.638 1.00 89.25 80 LEU A C 1
ATOM 588 O O . LEU A 1 80 ? 7.825 3.967 -2.454 1.00 89.25 80 LEU A O 1
ATOM 592 N N . ILE A 1 81 ? 7.915 2.495 -4.143 1.00 92.00 81 ILE A N 1
ATOM 593 C CA . ILE A 1 81 ? 7.489 1.346 -3.337 1.00 92.00 81 ILE A CA 1
ATOM 594 C C . ILE A 1 81 ? 8.587 0.951 -2.344 1.00 92.00 81 ILE A C 1
ATOM 596 O O . ILE A 1 81 ? 8.274 0.682 -1.187 1.00 92.00 81 ILE A O 1
ATOM 600 N N . ALA A 1 82 ? 9.858 0.967 -2.750 1.00 90.19 82 ALA A N 1
ATOM 601 C CA . ALA A 1 82 ? 10.991 0.698 -1.868 1.00 90.19 82 ALA A CA 1
ATOM 602 C C . ALA A 1 82 ? 11.077 1.736 -0.738 1.00 90.19 82 ALA A C 1
ATOM 604 O O . ALA A 1 82 ? 11.159 1.365 0.430 1.00 90.19 82 ALA A O 1
ATOM 605 N N . MET A 1 83 ? 10.927 3.026 -1.058 1.00 85.94 83 MET A N 1
ATOM 606 C CA . MET A 1 83 ? 10.854 4.104 -0.065 1.00 85.94 83 MET A CA 1
ATOM 607 C C . MET A 1 83 ? 9.725 3.876 0.948 1.00 85.94 83 MET A C 1
ATOM 609 O O . MET A 1 83 ? 9.929 4.033 2.153 1.00 85.94 83 MET A O 1
ATOM 613 N N . ARG A 1 84 ? 8.545 3.440 0.483 1.00 87.19 84 ARG A N 1
ATOM 614 C CA . ARG A 1 84 ? 7.421 3.075 1.359 1.00 87.19 84 ARG A CA 1
ATOM 615 C C . ARG A 1 84 ? 7.739 1.861 2.235 1.00 87.19 84 ARG A C 1
ATOM 617 O O . ARG A 1 84 ? 7.465 1.894 3.433 1.00 87.19 84 ARG A O 1
ATOM 624 N N . ALA A 1 85 ? 8.319 0.813 1.652 1.00 88.19 85 ALA A N 1
ATOM 625 C CA . ALA A 1 85 ? 8.657 -0.433 2.339 1.00 88.19 85 ALA A CA 1
ATOM 626 C C . ALA A 1 85 ? 9.708 -0.225 3.438 1.00 88.19 85 ALA A C 1
ATOM 628 O O . ALA A 1 85 ? 9.615 -0.817 4.513 1.00 88.19 85 ALA A O 1
ATOM 629 N N . GLU A 1 86 ? 10.703 0.613 3.158 1.00 86.38 86 GLU A N 1
ATOM 630 C CA . GLU A 1 86 ? 11.836 0.885 4.042 1.00 86.38 86 GLU A CA 1
ATOM 631 C C . GLU A 1 86 ? 11.597 2.076 4.972 1.00 86.38 86 GLU A C 1
ATOM 633 O O . GLU A 1 86 ? 12.427 2.341 5.838 1.00 86.38 86 GLU A O 1
ATOM 638 N N . ARG A 1 87 ? 10.466 2.782 4.821 1.00 80.75 87 ARG A N 1
ATOM 639 C CA . ARG A 1 87 ? 10.182 4.044 5.522 1.00 80.75 87 ARG A CA 1
ATOM 640 C C . ARG A 1 87 ? 11.344 5.031 5.370 1.00 80.75 87 ARG A C 1
ATOM 642 O O . ARG A 1 87 ? 11.797 5.633 6.341 1.00 80.75 87 ARG A O 1
ATOM 649 N N . GLN A 1 88 ? 11.813 5.203 4.138 1.00 79.12 88 GLN A N 1
ATOM 650 C CA . GLN A 1 88 ? 12.868 6.153 3.793 1.00 79.12 88 GLN A CA 1
ATOM 651 C C . GLN A 1 88 ? 12.315 7.291 2.936 1.00 79.12 88 GLN A C 1
ATOM 653 O O . GLN A 1 88 ? 11.513 7.074 2.032 1.00 79.12 88 GLN A O 1
ATOM 658 N N . SER A 1 89 ? 12.754 8.517 3.220 1.00 71.19 89 SER A N 1
ATOM 659 C CA . SER A 1 89 ? 12.412 9.724 2.451 1.00 71.19 89 SER A CA 1
ATOM 660 C C . SER A 1 89 ? 13.537 10.167 1.513 1.00 71.19 89 SER A C 1
ATOM 662 O O . SER A 1 89 ? 13.340 11.054 0.686 1.00 71.19 89 SER A O 1
ATOM 664 N N . LEU A 1 90 ? 14.715 9.549 1.622 1.00 75.56 90 LEU A N 1
ATOM 665 C CA . LEU A 1 90 ? 15.865 9.873 0.792 1.00 75.56 90 LEU A CA 1
ATOM 666 C C . LEU A 1 90 ? 15.802 9.076 -0.508 1.00 75.56 90 LEU A C 1
ATOM 668 O O . LEU A 1 90 ? 15.775 7.847 -0.490 1.00 75.56 90 LEU A O 1
ATOM 672 N N . LEU A 1 91 ? 15.802 9.782 -1.639 1.00 77.38 91 LEU A N 1
ATOM 673 C CA . LEU A 1 91 ? 16.007 9.133 -2.927 1.00 77.38 91 LEU A CA 1
ATOM 674 C C . LEU A 1 91 ? 17.485 8.755 -3.084 1.00 77.38 91 LEU A C 1
ATOM 676 O O . LEU A 1 91 ? 18.357 9.556 -2.734 1.00 77.38 91 LEU A 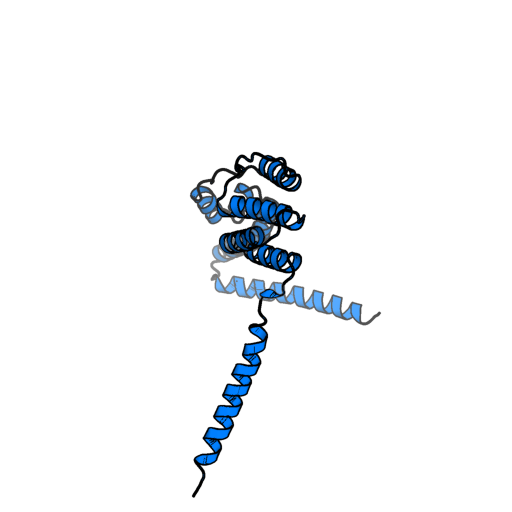O 1
ATOM 680 N N . PRO A 1 92 ? 17.790 7.574 -3.649 1.00 75.81 92 PRO A N 1
ATOM 681 C CA . PRO A 1 92 ? 19.157 7.238 -4.011 1.00 75.81 92 PRO A CA 1
ATOM 682 C C . PRO A 1 92 ? 19.679 8.253 -5.034 1.00 75.81 92 PRO A C 1
ATOM 684 O O . PRO A 1 92 ? 19.004 8.556 -6.023 1.00 75.81 92 PRO A O 1
ATOM 687 N N . ALA A 1 93 ? 20.882 8.779 -4.798 1.00 72.88 93 ALA A N 1
ATOM 688 C CA . ALA A 1 93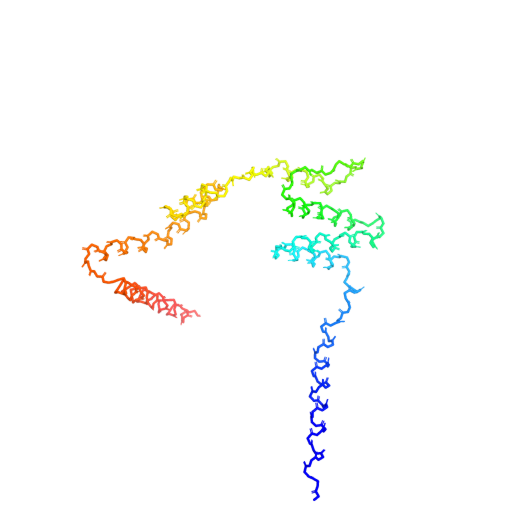 ? 21.539 9.685 -5.732 1.00 72.88 93 ALA A CA 1
ATOM 689 C C . ALA A 1 93 ? 21.721 8.982 -7.085 1.00 72.88 93 ALA A C 1
ATOM 691 O O . ALA A 1 93 ? 22.231 7.861 -7.146 1.00 72.88 93 ALA A O 1
ATOM 692 N N . ARG A 1 94 ? 21.289 9.629 -8.171 1.00 72.06 94 ARG A N 1
ATOM 693 C CA . ARG A 1 94 ? 21.428 9.102 -9.530 1.00 72.06 94 ARG A CA 1
ATOM 694 C C . ARG A 1 94 ? 22.145 10.073 -10.443 1.00 72.06 94 ARG A C 1
ATOM 696 O O . ARG A 1 94 ? 22.010 11.284 -10.311 1.00 72.06 94 ARG A O 1
ATOM 703 N N . SER A 1 95 ? 22.882 9.485 -11.377 1.00 65.94 95 SER A N 1
ATOM 704 C CA . SER A 1 95 ? 23.747 10.186 -12.320 1.00 65.94 95 SER A CA 1
ATOM 705 C C . SER A 1 95 ? 22.988 10.796 -13.501 1.00 65.94 95 SER A C 1
ATOM 707 O O . SER A 1 95 ? 23.481 11.751 -14.090 1.00 65.94 95 SER A O 1
ATOM 709 N N . GLU A 1 96 ? 21.798 10.279 -13.841 1.00 79.75 96 GLU A N 1
ATOM 710 C CA . GLU A 1 96 ? 21.035 10.711 -15.020 1.00 79.75 96 GLU A CA 1
ATOM 711 C C . GLU A 1 96 ? 19.646 11.281 -14.673 1.00 79.75 96 GLU A C 1
ATOM 713 O O . GLU A 1 96 ? 18.951 10.739 -13.802 1.00 79.75 96 GLU A O 1
ATOM 718 N N . PRO A 1 97 ? 19.215 12.363 -15.351 1.00 78.44 97 PRO A N 1
ATOM 719 C CA . PRO A 1 97 ? 17.917 12.988 -15.127 1.00 78.44 97 PRO A CA 1
ATOM 720 C C . PRO A 1 97 ? 16.784 12.128 -15.705 1.00 78.44 97 PRO A C 1
ATOM 722 O O . PRO A 1 97 ? 16.611 12.042 -16.916 1.00 78.44 97 PRO A O 1
ATOM 725 N N . ASN A 1 98 ? 15.967 11.532 -14.832 1.00 82.69 98 ASN A N 1
ATOM 726 C CA . ASN A 1 98 ? 14.752 10.811 -15.221 1.00 82.69 98 ASN A CA 1
ATOM 727 C C . ASN A 1 98 ? 13.503 11.646 -14.858 1.00 82.69 98 ASN A C 1
ATOM 729 O O . ASN A 1 98 ? 13.288 11.933 -13.673 1.00 82.69 98 ASN A O 1
ATOM 733 N N . PRO A 1 99 ? 12.646 12.019 -15.831 1.00 84.50 99 PRO A N 1
ATOM 734 C CA . PRO A 1 99 ? 11.487 12.877 -15.579 1.00 84.50 99 PRO A CA 1
ATOM 735 C C . PRO A 1 99 ? 10.446 12.225 -14.657 1.00 84.50 99 PRO A C 1
ATOM 737 O O . PRO A 1 99 ? 9.763 12.918 -13.906 1.00 84.50 99 PRO A O 1
ATOM 740 N N . HIS A 1 100 ? 10.337 10.895 -14.657 1.00 83.56 100 HIS A N 1
ATOM 741 C CA . HIS A 1 100 ? 9.435 10.167 -13.764 1.00 83.56 100 HIS A CA 1
ATOM 742 C C . HIS A 1 100 ? 9.936 10.147 -12.315 1.00 83.56 100 HIS A C 1
ATOM 744 O O . HIS A 1 100 ? 9.127 10.131 -11.386 1.00 83.56 100 HIS A O 1
ATOM 750 N N . LEU A 1 101 ? 11.253 10.222 -12.103 1.00 82.88 101 LEU A N 1
ATOM 751 C CA . LEU A 1 101 ? 11.827 10.361 -10.763 1.00 82.88 101 LEU A CA 1
ATOM 752 C C . LEU A 1 101 ? 11.674 11.772 -10.197 1.00 82.88 101 LEU A C 1
ATOM 754 O O . LEU A 1 101 ? 11.584 11.902 -8.980 1.00 82.88 101 LEU A O 1
ATOM 758 N N . LEU A 1 102 ? 11.560 12.810 -11.034 1.00 84.94 102 LEU A N 1
ATOM 759 C CA . LEU A 1 102 ? 11.256 14.163 -10.548 1.00 84.94 102 LEU A CA 1
ATOM 760 C C . LEU A 1 102 ? 9.927 14.201 -9.787 1.00 84.94 102 LEU A C 1
ATOM 762 O O . LEU A 1 102 ? 9.830 14.834 -8.736 1.00 84.94 102 LEU A O 1
ATOM 766 N N . LEU A 1 103 ? 8.923 13.468 -10.275 1.00 79.94 103 LEU A N 1
ATOM 767 C CA . LEU A 1 103 ? 7.643 13.333 -9.584 1.00 79.94 103 LEU A CA 1
ATOM 768 C C . LEU A 1 103 ? 7.808 12.602 -8.245 1.00 79.94 103 LEU A C 1
ATOM 770 O O . LEU A 1 103 ? 7.229 13.020 -7.246 1.00 79.94 103 LEU A O 1
ATOM 774 N N . ALA A 1 104 ? 8.636 11.555 -8.205 1.00 80.12 104 ALA A N 1
ATOM 775 C CA . ALA A 1 104 ? 8.940 10.843 -6.968 1.00 80.12 104 ALA A CA 1
ATOM 776 C C . ALA A 1 104 ? 9.682 11.731 -5.956 1.00 80.12 104 ALA A C 1
ATOM 778 O O . ALA A 1 104 ? 9.350 11.712 -4.773 1.00 80.12 104 ALA A O 1
ATOM 779 N N . SER A 1 105 ? 10.627 12.560 -6.410 1.00 82.50 105 SER A N 1
ATOM 780 C CA . SER A 1 105 ? 11.323 13.520 -5.549 1.00 82.50 105 SER A CA 1
ATOM 781 C C . SER A 1 105 ? 10.420 14.637 -5.051 1.00 82.50 105 SER A C 1
ATOM 783 O O . SER A 1 105 ? 10.495 14.991 -3.879 1.00 82.50 105 SER A O 1
ATOM 785 N N . ALA A 1 106 ? 9.531 15.155 -5.902 1.00 82.38 106 ALA A N 1
ATOM 786 C CA . ALA A 1 106 ? 8.546 16.147 -5.494 1.00 82.38 106 ALA A CA 1
ATOM 787 C C . ALA A 1 106 ? 7.590 15.558 -4.448 1.00 82.38 106 ALA A C 1
ATOM 789 O O . ALA A 1 106 ? 7.331 16.185 -3.426 1.00 82.38 106 ALA A O 1
ATOM 790 N N . TYR A 1 107 ? 7.140 14.318 -4.657 1.00 78.06 107 TYR A N 1
ATOM 791 C CA . TYR A 1 107 ? 6.310 13.602 -3.695 1.00 78.06 107 TYR A CA 1
ATOM 792 C C . TYR A 1 107 ? 7.031 13.389 -2.359 1.00 78.06 107 TYR A C 1
ATOM 794 O O . TYR A 1 107 ? 6.462 13.688 -1.316 1.00 78.06 107 TYR A O 1
ATOM 802 N N . ALA A 1 108 ? 8.284 12.924 -2.376 1.00 80.25 108 ALA A N 1
ATOM 803 C CA . ALA A 1 108 ? 9.075 12.708 -1.165 1.00 80.25 108 ALA A CA 1
ATOM 804 C C . ALA A 1 108 ? 9.371 14.010 -0.400 1.00 80.25 108 ALA A C 1
ATOM 806 O O . ALA A 1 108 ? 9.398 14.003 0.829 1.00 80.25 108 ALA A O 1
ATOM 807 N N . ALA A 1 109 ? 9.569 15.121 -1.115 1.00 82.31 109 ALA A N 1
ATOM 808 C CA . ALA A 1 109 ? 9.753 16.438 -0.513 1.00 82.31 109 ALA A CA 1
ATOM 809 C C . ALA A 1 109 ? 8.471 16.946 0.167 1.00 82.31 109 ALA A C 1
ATOM 811 O O . ALA A 1 109 ? 8.541 17.536 1.242 1.00 82.31 109 ALA A O 1
ATOM 812 N N . ASP A 1 110 ? 7.310 16.690 -0.440 1.00 81.31 110 ASP A N 1
ATOM 813 C CA . ASP A 1 110 ? 6.003 17.087 0.096 1.00 81.31 110 ASP A CA 1
ATOM 814 C C . ASP A 1 110 ? 5.535 16.160 1.238 1.00 81.31 110 ASP A C 1
ATOM 816 O O . ASP A 1 110 ? 4.905 16.590 2.201 1.00 81.31 110 ASP A O 1
ATOM 820 N N . HIS A 1 111 ? 5.914 14.881 1.185 1.00 73.12 111 HIS A N 1
ATOM 821 C CA . HIS A 1 111 ? 5.535 13.848 2.150 1.00 73.12 111 HIS A CA 1
ATOM 822 C C . HIS A 1 111 ? 6.735 13.454 3.012 1.00 73.12 111 HIS A C 1
ATOM 824 O O . HIS A 1 111 ? 7.240 12.329 2.941 1.00 73.12 111 HIS A O 1
ATOM 830 N N . THR A 1 112 ? 7.188 14.386 3.854 1.00 69.12 112 THR A N 1
ATOM 831 C CA . THR A 1 112 ? 8.201 14.065 4.866 1.00 69.12 112 THR A CA 1
ATOM 832 C C . THR A 1 112 ? 7.672 12.954 5.766 1.00 69.12 112 THR A C 1
ATOM 834 O O . THR A 1 112 ? 6.583 13.047 6.337 1.00 69.12 112 THR A O 1
ATOM 837 N N . LEU A 1 113 ? 8.426 11.857 5.859 1.00 65.88 113 LEU A N 1
ATOM 838 C CA . LEU A 1 113 ? 8.076 10.789 6.781 1.00 65.88 113 LEU A CA 1
ATOM 839 C C . LEU A 1 113 ? 8.099 11.377 8.184 1.00 65.88 113 LEU A C 1
ATOM 841 O O . LEU A 1 113 ? 9.140 11.841 8.655 1.00 65.88 113 LEU A O 1
ATOM 845 N N . LEU A 1 114 ? 6.931 11.376 8.826 1.00 62.94 114 LEU A N 1
ATOM 846 C CA . LEU A 1 114 ? 6.834 11.697 10.237 1.00 62.94 114 LEU A CA 1
ATOM 847 C C . LEU A 1 114 ? 7.841 10.782 10.946 1.00 62.94 114 LEU A C 1
ATOM 849 O O . LEU A 1 114 ? 7.791 9.567 10.713 1.00 62.94 114 LEU A O 1
ATOM 853 N N . PRO A 1 115 ? 8.772 11.333 11.752 1.00 65.31 115 PRO A N 1
ATOM 854 C CA . PRO A 1 115 ? 9.671 10.507 12.547 1.00 65.31 115 PRO A CA 1
ATOM 855 C C . PRO A 1 115 ? 8.817 9.475 13.270 1.00 65.31 115 PRO A C 1
ATOM 857 O O . PRO A 1 115 ? 7.694 9.817 13.647 1.00 65.31 115 PRO A O 1
ATOM 860 N N . GLU A 1 116 ? 9.303 8.233 13.408 1.00 63.59 116 GLU A N 1
ATOM 861 C CA . GLU A 1 116 ? 8.582 7.186 14.134 1.00 63.59 116 GLU A CA 1
ATOM 862 C C . GLU A 1 116 ? 8.222 7.727 15.516 1.00 63.59 116 GLU A C 1
ATOM 864 O O . GLU A 1 116 ? 9.014 7.700 16.458 1.00 63.59 116 GLU A O 1
ATOM 869 N N . ALA A 1 117 ? 7.022 8.295 15.622 1.00 64.44 117 ALA A N 1
ATOM 870 C CA . ALA A 1 117 ? 6.485 8.734 16.877 1.00 64.44 117 ALA A CA 1
ATOM 871 C C . ALA A 1 117 ? 6.413 7.444 17.671 1.00 64.44 117 ALA A C 1
ATOM 873 O O . ALA A 1 117 ? 5.804 6.476 17.197 1.00 64.44 117 ALA A O 1
ATOM 874 N N . GLY A 1 118 ? 7.106 7.407 18.816 1.00 72.44 118 GLY A N 1
ATOM 875 C CA . GLY A 1 118 ? 7.103 6.232 19.678 1.00 72.44 118 GLY A CA 1
ATOM 876 C C . GLY A 1 118 ? 5.675 5.706 19.750 1.00 72.44 118 GLY A C 1
ATOM 877 O O . GLY A 1 118 ? 4.735 6.487 19.821 1.00 72.44 118 GLY A O 1
ATOM 878 N N . THR A 1 119 ? 5.467 4.404 19.619 1.00 73.44 119 THR A N 1
ATOM 879 C CA . THR A 1 119 ? 4.106 3.849 19.518 1.00 73.44 119 THR A CA 1
ATOM 880 C C . THR A 1 119 ? 3.341 3.962 20.839 1.00 73.44 119 THR A C 1
ATOM 882 O O . THR A 1 119 ? 2.110 3.925 20.864 1.00 73.44 119 THR A O 1
ATOM 885 N N . TRP A 1 120 ? 4.064 4.161 21.943 1.00 85.31 120 TRP A N 1
ATOM 886 C CA . TRP A 1 120 ? 3.527 4.196 23.297 1.00 85.31 120 TRP A CA 1
ATOM 887 C C . TRP A 1 120 ? 2.553 5.357 23.596 1.00 85.31 120 TRP A C 1
ATOM 889 O O . TRP A 1 120 ? 1.522 5.068 24.200 1.00 85.31 120 TRP A O 1
ATOM 899 N N . PRO A 1 121 ? 2.764 6.629 23.185 1.00 81.06 121 PRO A N 1
ATOM 900 C CA . PRO A 1 121 ? 1.823 7.713 23.441 1.00 81.06 121 PRO A CA 1
ATOM 901 C C . PRO A 1 121 ? 0.547 7.518 22.626 1.00 81.06 121 PRO A C 1
ATOM 903 O O . PRO A 1 121 ? -0.535 7.774 23.133 1.00 81.06 121 PRO A O 1
ATOM 906 N N . ALA A 1 122 ? 0.645 7.009 21.392 1.00 77.94 122 ALA A N 1
ATOM 907 C CA . ALA A 1 122 ? -0.523 6.693 20.577 1.00 77.94 122 ALA A CA 1
ATOM 908 C C . ALA A 1 122 ? -1.346 5.555 21.201 1.00 77.94 122 ALA A C 1
ATOM 910 O O . ALA A 1 122 ? -2.569 5.653 21.256 1.00 77.94 122 ALA A O 1
ATOM 911 N N . ALA A 1 123 ? -0.688 4.515 21.723 1.00 79.50 123 ALA A N 1
ATOM 912 C CA . ALA A 1 123 ? -1.353 3.433 22.445 1.00 79.50 123 ALA A CA 1
ATOM 913 C C . ALA A 1 123 ? -1.992 3.922 23.757 1.00 79.50 123 ALA A C 1
ATOM 915 O O . ALA A 1 123 ? -3.152 3.615 24.017 1.00 79.50 123 ALA A O 1
ATOM 916 N N . ALA A 1 124 ? -1.281 4.732 24.548 1.00 85.25 124 ALA A N 1
ATOM 917 C CA . ALA A 1 124 ? -1.798 5.315 25.786 1.00 85.25 124 ALA A CA 1
ATOM 918 C C . ALA A 1 124 ? -2.972 6.278 25.532 1.00 85.25 124 ALA A C 1
ATOM 920 O O . ALA A 1 124 ? -3.953 6.285 26.268 1.00 85.25 124 ALA A O 1
ATOM 921 N N . LEU A 1 125 ? -2.916 7.072 24.462 1.00 81.31 125 LEU A N 1
ATOM 922 C CA . LEU A 1 125 ? -4.027 7.931 24.061 1.00 81.31 125 LEU A CA 1
ATOM 923 C C . LEU A 1 125 ? -5.214 7.113 23.550 1.00 81.31 125 LEU A C 1
ATOM 925 O O . LEU A 1 125 ? -6.350 7.451 23.865 1.00 81.31 125 LEU A O 1
ATOM 929 N N . ALA A 1 126 ? -4.974 6.028 22.810 1.00 77.25 126 ALA A N 1
ATOM 930 C CA . ALA A 1 126 ? -6.033 5.155 22.312 1.00 77.25 126 ALA A CA 1
ATOM 931 C C . ALA A 1 126 ? -6.774 4.408 23.434 1.00 77.25 126 ALA A C 1
ATOM 933 O O . ALA A 1 126 ? -7.971 4.162 23.296 1.00 77.25 126 ALA A O 1
ATOM 934 N N . THR A 1 127 ? -6.104 4.074 24.544 1.00 79.75 127 THR A N 1
ATOM 935 C CA . THR A 1 127 ? -6.767 3.466 25.711 1.00 79.75 127 THR A CA 1
ATOM 936 C C . THR A 1 127 ? -7.584 4.475 26.513 1.00 79.75 127 THR A C 1
ATOM 938 O O . THR A 1 127 ? -8.611 4.105 27.078 1.00 79.75 127 THR A O 1
ATOM 941 N N . LEU A 1 128 ? -7.160 5.742 26.555 1.00 84.81 128 LEU A N 1
ATOM 942 C CA . LEU A 1 128 ? -7.842 6.797 27.310 1.00 84.81 128 LEU A CA 1
ATOM 943 C C . LEU A 1 128 ? -8.991 7.449 26.533 1.00 84.81 128 LEU A C 1
ATOM 945 O O . LEU A 1 128 ? -10.026 7.770 27.116 1.00 84.81 128 LEU A O 1
ATOM 949 N N . MET A 1 129 ? -8.816 7.669 25.230 1.00 85.81 129 MET A N 1
ATOM 950 C CA . MET A 1 129 ? -9.784 8.355 24.378 1.00 85.81 129 MET A CA 1
ATOM 951 C C . MET A 1 129 ? -9.903 7.678 23.006 1.00 85.81 129 MET A C 1
ATOM 953 O O . MET A 1 129 ? -8.965 7.720 22.200 1.00 85.81 129 MET A O 1
ATOM 957 N N . PRO A 1 130 ? -11.085 7.128 22.679 1.00 82.56 130 PRO A N 1
ATOM 958 C CA . PRO A 1 130 ? -11.391 6.665 21.333 1.00 82.56 130 PRO A CA 1
ATOM 959 C C . PRO A 1 130 ? -11.106 7.748 20.285 1.00 82.56 130 PRO A C 1
ATOM 961 O O . PRO A 1 130 ? -11.633 8.854 20.360 1.00 82.56 130 PRO A O 1
ATOM 964 N N . GLY A 1 131 ? -10.256 7.431 19.308 1.00 82.81 131 GLY A N 1
ATOM 965 C CA . GLY A 1 131 ? -9.892 8.343 18.218 1.00 82.81 131 GLY A CA 1
ATOM 966 C C . GLY A 1 131 ? -8.687 9.255 18.486 1.00 82.81 131 GLY A C 1
ATOM 967 O O . GLY A 1 131 ? -8.123 9.779 17.525 1.00 82.81 131 GLY A O 1
ATOM 968 N N . ALA A 1 132 ? -8.204 9.390 19.727 1.00 85.44 132 ALA A N 1
ATOM 969 C CA . ALA A 1 132 ? -7.060 10.261 20.031 1.00 85.44 132 ALA A CA 1
ATOM 970 C C . ALA A 1 132 ? -5.756 9.804 19.349 1.00 85.44 132 ALA A C 1
ATOM 972 O O . ALA A 1 132 ? -4.967 10.636 18.904 1.00 85.44 132 ALA A O 1
ATOM 973 N N . GLY A 1 133 ? -5.568 8.492 19.166 1.00 82.62 133 GLY A N 1
ATOM 974 C CA . GLY A 1 133 ? -4.442 7.955 18.393 1.00 82.62 133 GLY A CA 1
ATOM 975 C C . GLY A 1 133 ? -4.446 8.395 16.921 1.00 82.62 133 GLY A C 1
ATOM 976 O O . GLY A 1 133 ? -3.393 8.708 16.371 1.00 82.62 133 GLY A O 1
ATOM 977 N N . HIS A 1 134 ? -5.619 8.492 16.286 1.00 80.31 134 HIS A N 1
ATOM 978 C CA . HIS A 1 134 ? -5.737 8.982 14.906 1.00 80.31 134 HIS A CA 1
ATOM 979 C C . HIS A 1 134 ? -5.517 10.494 14.811 1.00 80.31 134 HIS A C 1
ATOM 981 O O . HIS A 1 134 ? -4.879 10.959 13.868 1.00 80.31 134 HIS A O 1
ATOM 987 N N . ALA A 1 135 ? -5.989 11.256 15.802 1.00 86.69 135 ALA A N 1
ATOM 988 C CA . ALA A 1 135 ? -5.744 12.694 15.879 1.00 86.69 135 ALA A CA 1
ATOM 989 C C . ALA A 1 135 ? -4.245 12.997 16.025 1.00 86.69 135 ALA A C 1
ATOM 991 O O . ALA A 1 135 ? -3.723 13.865 15.330 1.00 86.69 135 ALA A O 1
ATOM 992 N N . TRP A 1 136 ? -3.537 12.218 16.852 1.00 82.44 136 TRP A N 1
ATOM 993 C CA . TRP A 1 136 ? -2.085 12.322 17.018 1.00 82.44 136 TRP A CA 1
ATOM 994 C C . TRP A 1 136 ? -1.314 12.085 15.711 1.00 82.44 136 TRP A C 1
ATOM 996 O O . TRP A 1 136 ? -0.308 12.734 15.452 1.00 82.44 136 TRP A O 1
ATOM 1006 N N . GLN A 1 137 ? -1.813 11.197 14.849 1.00 78.81 137 GLN A N 1
ATOM 1007 C CA . GLN A 1 137 ? -1.246 10.933 13.519 1.00 78.81 137 GLN A CA 1
ATOM 1008 C C . GLN A 1 137 ? -1.635 11.993 12.466 1.00 78.81 137 GLN A C 1
ATOM 1010 O O . GLN A 1 137 ? -1.394 11.789 11.280 1.00 78.81 137 GLN A O 1
ATOM 1015 N N . GLY A 1 138 ? -2.296 13.090 12.856 1.00 80.69 138 GLY A N 1
ATOM 1016 C CA . GLY A 1 138 ? -2.790 14.123 11.938 1.00 80.69 138 GLY A CA 1
ATOM 1017 C C . GLY A 1 138 ? -4.042 13.723 11.145 1.00 80.69 138 GLY A C 1
ATOM 1018 O O . GLY A 1 138 ? -4.536 14.498 10.327 1.00 80.69 138 GLY A O 1
ATOM 1019 N N . ARG A 1 139 ? -4.614 12.538 11.399 1.00 84.06 139 ARG A N 1
ATOM 1020 C CA . ARG A 1 139 ? -5.803 12.004 10.713 1.00 84.06 139 ARG A CA 1
ATOM 1021 C C . ARG A 1 139 ? -7.093 12.400 11.439 1.00 84.06 139 ARG A C 1
ATOM 1023 O O . ARG A 1 139 ? -7.860 11.555 11.899 1.00 84.06 139 ARG A O 1
ATOM 1030 N N . TRP A 1 140 ? -7.356 13.704 11.531 1.00 88.00 140 TRP A N 1
ATOM 1031 C CA . TRP A 1 140 ? -8.490 14.267 12.286 1.00 88.00 140 TRP A CA 1
ATOM 1032 C C . TRP A 1 140 ? -9.867 13.761 11.838 1.00 88.00 140 TRP A C 1
ATOM 1034 O O . TRP A 1 140 ? -10.754 13.556 12.667 1.00 88.00 140 TRP A O 1
ATOM 1044 N N . ARG A 1 141 ? -10.051 13.517 10.536 1.00 86.75 141 ARG A N 1
ATOM 1045 C CA . ARG A 1 141 ? -11.320 13.009 9.988 1.00 86.75 141 ARG A CA 1
ATOM 1046 C C . ARG A 1 141 ? -11.634 11.592 10.477 1.00 86.75 141 ARG A C 1
ATOM 1048 O O . ARG A 1 141 ? -12.770 11.295 10.853 1.00 86.75 141 ARG A O 1
ATOM 1055 N N . ASP A 1 142 ? -10.617 10.741 10.527 1.00 84.00 142 ASP A N 1
ATOM 1056 C CA . ASP A 1 142 ? -10.757 9.362 10.996 1.00 84.00 142 ASP A CA 1
ATOM 1057 C C . ASP A 1 142 ? -10.931 9.323 12.517 1.00 84.00 142 ASP A C 1
ATOM 1059 O O . ASP A 1 142 ? -11.766 8.577 13.026 1.00 84.00 142 ASP A O 1
ATOM 1063 N N . ALA A 1 143 ? -10.227 10.206 13.236 1.00 88.75 143 ALA A N 1
ATOM 1064 C CA . ALA A 1 143 ? -10.408 10.407 14.672 1.00 88.75 143 ALA A CA 1
ATOM 1065 C C . ALA A 1 143 ? -11.855 10.774 15.026 1.00 88.75 143 ALA A C 1
ATOM 1067 O O . ALA A 1 143 ? -12.439 10.172 15.927 1.00 88.75 143 ALA A O 1
ATOM 1068 N N . GLY A 1 144 ? -12.452 11.714 14.283 1.00 90.62 144 GLY A N 1
ATOM 1069 C CA . GLY A 1 144 ? -13.846 12.114 14.474 1.00 90.62 144 GLY A CA 1
ATOM 1070 C C . GLY A 1 144 ? -14.825 10.964 14.240 1.00 90.62 144 GLY A C 1
ATOM 1071 O O . GLY A 1 144 ? -15.754 10.776 15.021 1.00 90.62 144 GLY A O 1
ATOM 1072 N N . THR A 1 145 ? -14.581 10.145 13.216 1.00 89.81 145 THR A N 1
ATOM 1073 C CA . THR A 1 145 ? -15.424 8.978 12.907 1.00 89.81 145 THR A CA 1
ATOM 1074 C C . THR A 1 145 ? -15.344 7.922 14.012 1.00 89.81 145 THR A C 1
ATOM 1076 O O . THR A 1 145 ? -16.373 7.431 14.476 1.00 89.81 145 THR A O 1
ATOM 1079 N N . ALA A 1 146 ? -14.134 7.616 14.488 1.00 86.56 146 ALA A N 1
ATOM 1080 C CA . ALA A 1 146 ? -13.924 6.680 15.589 1.00 86.56 146 ALA A CA 1
ATOM 1081 C C . ALA A 1 146 ? -14.582 7.170 16.889 1.00 86.56 146 ALA A C 1
ATOM 1083 O O . ALA A 1 146 ? -15.269 6.402 17.563 1.00 86.56 146 ALA A O 1
ATOM 1084 N N . ALA A 1 147 ? -14.430 8.457 17.218 1.00 89.00 147 ALA A N 1
ATOM 1085 C CA . ALA A 1 147 ? -15.084 9.054 18.374 1.00 89.00 147 ALA A CA 1
ATOM 1086 C C . ALA A 1 147 ? -16.611 8.930 18.267 1.00 89.00 147 ALA A C 1
ATOM 1088 O O . ALA A 1 147 ? -17.248 8.452 19.201 1.00 89.00 147 ALA A O 1
ATOM 1089 N N . LEU A 1 148 ? -17.191 9.262 17.110 1.00 90.81 148 LEU A N 1
ATOM 1090 C CA . LEU A 1 148 ? -18.637 9.209 16.883 1.00 90.81 148 LEU A CA 1
ATOM 1091 C C . LEU A 1 148 ? -19.214 7.793 17.044 1.00 90.81 148 LEU A C 1
ATOM 1093 O O . LEU A 1 148 ? -20.338 7.652 17.520 1.00 90.81 148 LEU A O 1
ATOM 1097 N N . MET A 1 149 ? -18.446 6.751 16.715 1.00 86.56 149 MET A N 1
ATOM 1098 C CA . MET A 1 149 ? -18.872 5.361 16.911 1.00 86.56 149 MET A CA 1
ATOM 1099 C C . MET A 1 149 ? -18.753 4.875 18.358 1.00 86.56 149 MET A C 1
ATOM 1101 O O . MET A 1 149 ? -19.620 4.141 18.829 1.00 86.56 149 MET A O 1
ATOM 1105 N N . VAL A 1 150 ? -17.705 5.269 19.084 1.00 85.62 150 VAL A N 1
ATOM 1106 C CA . VAL A 1 150 ? -17.430 4.707 20.418 1.00 85.62 150 VAL A CA 1
ATOM 1107 C C . VAL A 1 150 ? -18.098 5.504 21.543 1.00 85.62 150 VAL A C 1
ATOM 1109 O O . VAL A 1 150 ? -18.545 4.917 22.532 1.00 85.62 150 VAL A O 1
ATOM 1112 N N . TRP A 1 151 ? -18.219 6.829 21.406 1.00 88.12 151 TRP A N 1
ATOM 1113 C CA . TRP A 1 151 ? -18.780 7.690 22.456 1.00 88.12 151 TRP A CA 1
ATOM 1114 C C . TRP A 1 151 ? -20.207 7.311 22.880 1.00 88.12 151 TRP A C 1
ATOM 1116 O O . TRP A 1 151 ? -20.455 7.239 24.086 1.00 88.12 151 TRP A O 1
ATOM 1126 N N . PRO A 1 152 ? -21.143 7.012 21.953 1.00 85.50 152 PRO A N 1
ATOM 1127 C CA . PRO A 1 152 ? -22.492 6.588 22.325 1.00 85.50 152 PRO A CA 1
ATOM 1128 C C . PRO A 1 152 ? -22.484 5.329 23.196 1.00 85.50 152 PRO A C 1
ATOM 1130 O O . PRO A 1 152 ? -23.195 5.265 24.198 1.00 85.50 152 PRO A O 1
ATOM 1133 N N . MET A 1 153 ? -21.626 4.357 22.871 1.00 84.12 153 MET A N 1
ATOM 1134 C CA . MET A 1 153 ? -21.518 3.110 23.626 1.00 84.12 153 MET A CA 1
ATOM 1135 C C . MET A 1 153 ? -20.959 3.351 25.034 1.00 84.12 153 MET A C 1
ATOM 1137 O O . MET A 1 153 ? -21.470 2.789 26.004 1.00 84.12 153 MET A O 1
ATOM 1141 N N . LEU A 1 154 ? -19.964 4.234 25.176 1.00 83.06 154 LEU A N 1
ATOM 1142 C CA . LEU A 1 154 ? -19.420 4.626 26.481 1.00 83.06 154 LEU A CA 1
ATOM 1143 C C . LEU A 1 154 ? -20.461 5.347 27.344 1.00 83.06 154 LEU A C 1
ATOM 1145 O O . LEU A 1 154 ? -20.618 5.004 28.517 1.00 83.06 154 LEU A O 1
ATOM 1149 N N . ILE A 1 155 ? -21.209 6.295 26.767 1.00 88.19 155 ILE A N 1
ATOM 1150 C CA . ILE A 1 155 ? -22.282 7.018 27.467 1.00 88.19 155 ILE A CA 1
ATOM 1151 C C . ILE A 1 155 ? -23.343 6.037 27.973 1.00 88.19 155 ILE A C 1
ATOM 1153 O O . ILE A 1 155 ? -23.728 6.094 29.142 1.00 88.19 155 ILE A O 1
ATOM 1157 N N . LEU A 1 156 ? -23.786 5.109 27.121 1.00 83.50 156 LEU A N 1
ATOM 1158 C CA . LEU A 1 156 ? -24.774 4.095 27.487 1.00 83.50 156 LEU A CA 1
ATOM 1159 C C . LEU A 1 156 ? -24.249 3.148 28.575 1.00 83.50 156 LEU A C 1
ATOM 1161 O O . LEU A 1 156 ? -24.977 2.832 29.517 1.00 83.50 156 LEU A O 1
ATOM 1165 N N . THR A 1 157 ? -22.978 2.751 28.496 1.00 81.25 157 THR A N 1
ATOM 1166 C CA . THR A 1 157 ? -22.331 1.886 29.497 1.00 81.25 157 THR A CA 1
ATOM 1167 C C . THR A 1 157 ? -22.258 2.574 30.863 1.00 81.25 157 THR A C 1
ATOM 1169 O O . THR A 1 157 ? -22.648 1.990 31.875 1.00 81.25 157 THR A O 1
ATOM 1172 N N . LEU A 1 158 ? -21.832 3.841 30.905 1.00 84.44 158 LEU A N 1
ATOM 1173 C CA . LEU A 1 158 ? -21.796 4.653 32.128 1.00 84.44 158 LEU A CA 1
ATOM 1174 C C . LEU A 1 158 ? -23.197 4.866 32.715 1.00 84.44 158 LEU A C 1
ATOM 1176 O O . LEU A 1 158 ? -23.394 4.761 33.929 1.00 84.44 158 LEU A O 1
ATOM 1180 N N . TRP A 1 159 ? -24.185 5.138 31.862 1.00 88.62 159 TRP A N 1
ATOM 1181 C CA . TRP A 1 159 ? -25.575 5.306 32.277 1.00 88.62 159 TRP A CA 1
ATOM 1182 C C . TRP A 1 159 ? -26.147 4.025 32.901 1.00 88.62 159 TRP A C 1
ATOM 1184 O O . TRP A 1 159 ? -26.763 4.075 33.970 1.00 88.62 159 TRP A O 1
ATOM 11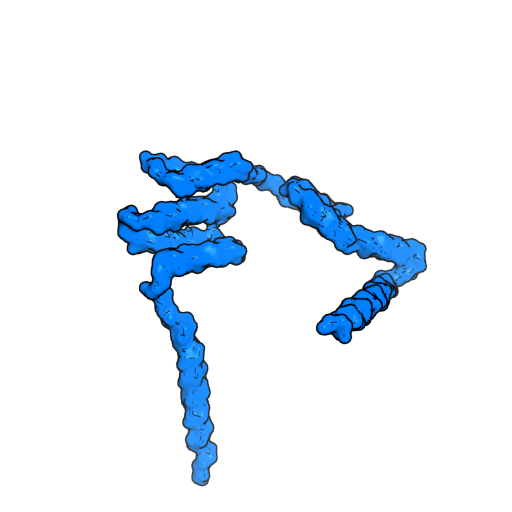94 N N . ALA A 1 160 ? -25.886 2.871 32.287 1.00 84.38 160 ALA A N 1
ATOM 1195 C CA . ALA A 1 160 ? -26.310 1.574 32.799 1.00 84.38 160 ALA A CA 1
ATOM 1196 C C . ALA A 1 160 ? -25.628 1.217 34.126 1.00 84.38 160 ALA A C 1
ATOM 1198 O O . ALA A 1 160 ? -26.301 0.789 35.067 1.00 84.38 160 ALA A O 1
ATOM 1199 N N . ALA A 1 161 ? -24.324 1.486 34.243 1.00 83.75 161 ALA A N 1
ATOM 1200 C CA . ALA A 1 161 ? -23.575 1.308 35.483 1.00 83.75 161 ALA A CA 1
ATOM 1201 C C . ALA A 1 161 ? -24.169 2.149 36.627 1.00 83.75 161 ALA A C 1
ATOM 1203 O O . ALA A 1 161 ? -24.393 1.634 37.724 1.00 83.75 161 ALA A O 1
ATOM 1204 N N . ARG A 1 162 ? -24.533 3.414 36.363 1.00 92.50 162 ARG A N 1
ATOM 1205 C CA . ARG A 1 162 ? -25.212 4.284 37.344 1.00 92.50 162 ARG A CA 1
ATOM 1206 C C . ARG A 1 162 ? -26.555 3.708 37.807 1.00 92.50 162 ARG A C 1
ATOM 1208 O O . ARG A 1 162 ? -26.941 3.901 38.957 1.00 92.50 162 ARG A O 1
ATOM 1215 N N . ARG A 1 163 ? -27.268 3.002 36.928 1.00 90.44 163 ARG A N 1
ATOM 1216 C CA . ARG A 1 163 ? -28.545 2.336 37.229 1.00 90.44 163 ARG A CA 1
ATOM 1217 C C . ARG A 1 163 ? -28.379 0.924 37.804 1.00 90.44 163 ARG A C 1
ATOM 1219 O O . ARG A 1 163 ? -29.390 0.293 38.094 1.00 90.44 163 ARG A O 1
ATOM 1226 N N . ARG A 1 164 ? -27.141 0.440 37.987 1.00 89.31 164 ARG A N 1
ATOM 1227 C CA . ARG A 1 164 ? -26.815 -0.948 38.374 1.00 89.31 164 ARG A CA 1
ATOM 1228 C C . ARG A 1 164 ? -27.466 -1.992 37.455 1.00 89.31 164 ARG A C 1
ATOM 1230 O O . ARG A 1 164 ? -27.781 -3.096 37.887 1.00 89.31 164 ARG A O 1
ATOM 1237 N N . MET A 1 165 ? -27.678 -1.636 36.191 1.00 81.06 165 MET A N 1
ATOM 1238 C CA . MET A 1 165 ? -28.147 -2.563 35.166 1.00 81.06 165 MET A CA 1
ATOM 1239 C C . MET A 1 165 ? -26.938 -3.324 34.622 1.00 81.06 165 MET A C 1
ATOM 1241 O O . MET A 1 165 ? -25.906 -2.719 34.329 1.00 81.06 165 MET A O 1
ATOM 1245 N N . GLY A 1 166 ? -27.041 -4.651 34.518 1.00 77.75 166 GLY A N 1
ATOM 1246 C CA . GLY A 1 166 ? -25.959 -5.471 33.974 1.00 77.75 166 GLY A CA 1
ATOM 1247 C C . GLY A 1 166 ? -25.607 -5.048 32.538 1.00 77.75 166 GLY A C 1
ATOM 1248 O O . GLY A 1 166 ? -26.490 -4.600 31.800 1.00 77.75 166 GLY A O 1
ATOM 1249 N N . PRO A 1 167 ? -24.348 -5.205 32.092 1.00 68.50 167 PRO A N 1
ATOM 1250 C CA . PRO A 1 167 ? -23.916 -4.777 30.755 1.00 68.50 167 PRO A CA 1
ATOM 1251 C C . PRO A 1 167 ? -24.756 -5.411 29.633 1.00 68.50 167 PRO A C 1
ATOM 1253 O O . PRO A 1 167 ? -24.998 -4.793 28.600 1.00 68.50 167 PRO A O 1
ATOM 1256 N N . VAL A 1 168 ? -25.294 -6.607 29.884 1.00 60.47 168 VAL A N 1
ATOM 1257 C CA . VAL A 1 168 ? -26.148 -7.364 28.964 1.00 60.47 168 VAL A CA 1
ATOM 1258 C C . VAL A 1 168 ? -27.446 -6.619 28.610 1.00 60.47 168 VAL A C 1
ATOM 1260 O O . VAL A 1 168 ? -27.846 -6.619 27.451 1.00 60.47 168 VAL A O 1
ATOM 1263 N N . THR A 1 169 ? -28.083 -5.913 29.552 1.00 60.59 16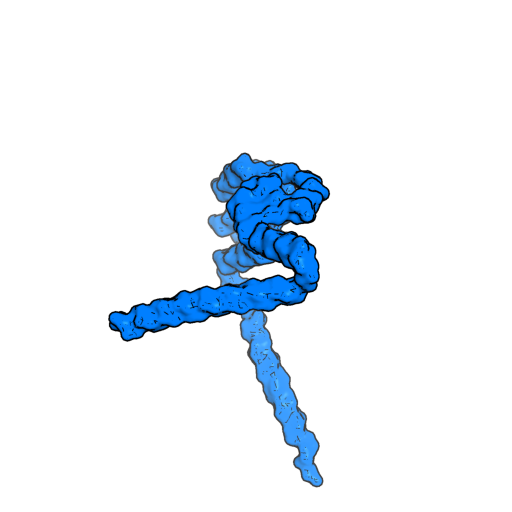9 THR A N 1
ATOM 1264 C CA . THR A 1 169 ? -29.354 -5.202 29.287 1.00 60.59 169 THR A CA 1
ATOM 1265 C C . THR A 1 169 ? -29.220 -4.032 28.308 1.00 60.59 169 THR A C 1
ATOM 1267 O O . THR A 1 169 ? -30.188 -3.670 27.642 1.00 60.59 169 THR A O 1
ATOM 1270 N N . VAL A 1 170 ? -28.027 -3.453 28.183 1.00 58.34 170 VAL A N 1
ATOM 1271 C CA . VAL A 1 170 ? -27.787 -2.265 27.350 1.00 58.34 170 VAL A CA 1
ATOM 1272 C C . VAL A 1 170 ? -27.629 -2.641 25.880 1.00 58.34 170 VAL A C 1
ATOM 1274 O O . VAL A 1 170 ? -28.183 -1.965 25.014 1.00 58.34 170 VAL A O 1
ATOM 1277 N N . PHE A 1 171 ? -26.939 -3.751 25.594 1.00 57.25 171 PHE A N 1
ATOM 1278 C CA . PHE A 1 171 ? -26.795 -4.263 24.230 1.00 57.25 171 PHE A CA 1
ATOM 1279 C C . PHE A 1 171 ? -28.155 -4.621 23.623 1.00 57.25 171 PHE A C 1
ATOM 1281 O O . PHE A 1 171 ? -28.465 -4.162 22.527 1.00 57.25 171 PHE A O 1
ATOM 1288 N N . PHE A 1 172 ? -29.019 -5.314 24.376 1.00 56.19 172 PHE A N 1
ATOM 1289 C CA . PHE A 1 172 ? -30.366 -5.651 23.903 1.00 56.19 172 PHE A CA 1
ATOM 1290 C C . PHE A 1 172 ? -31.242 -4.418 23.660 1.00 56.19 172 PHE A C 1
ATOM 1292 O O . PHE A 1 172 ? -31.957 -4.366 22.663 1.00 56.19 172 PHE A O 1
ATOM 1299 N N . CYS A 1 173 ? -31.176 -3.399 24.521 1.00 56.50 173 CYS A N 1
ATOM 1300 C CA . CYS A 1 173 ? -31.967 -2.182 24.325 1.00 56.50 173 CYS A CA 1
ATOM 1301 C C . CYS A 1 173 ? -31.509 -1.380 23.096 1.00 56.50 173 CYS A C 1
ATOM 1303 O O . CYS A 1 173 ? -32.339 -0.797 22.398 1.00 56.50 173 CYS A O 1
ATOM 1305 N N . THR A 1 174 ? -30.200 -1.356 22.830 1.00 60.91 174 THR A N 1
ATOM 1306 C CA . THR A 1 174 ? -29.624 -0.595 21.712 1.00 60.91 174 THR A CA 1
ATOM 1307 C C . THR A 1 174 ? -29.918 -1.274 20.373 1.00 60.91 174 THR A C 1
ATOM 1309 O O . THR A 1 174 ? -30.336 -0.590 19.440 1.00 60.91 174 THR A O 1
ATOM 1312 N N . ASP A 1 175 ? -29.811 -2.606 20.295 1.00 59.03 175 ASP A N 1
ATOM 1313 C CA . ASP A 1 175 ? -30.160 -3.373 19.087 1.00 59.03 175 ASP A CA 1
ATOM 1314 C C . ASP A 1 175 ? -31.656 -3.287 18.756 1.00 59.03 175 ASP A C 1
ATOM 1316 O O . ASP A 1 175 ? -32.031 -3.062 17.604 1.00 59.03 175 ASP A O 1
ATOM 1320 N N . TYR A 1 176 ? -32.536 -3.379 19.760 1.00 60.16 176 TYR A N 1
ATOM 1321 C CA . TYR A 1 176 ? -33.976 -3.219 19.536 1.00 60.16 176 TYR A CA 1
ATOM 1322 C C . TYR A 1 176 ? -34.346 -1.795 19.094 1.00 60.16 176 TYR A C 1
ATOM 1324 O O . TYR A 1 176 ? -35.193 -1.623 18.214 1.00 60.16 176 TYR A O 1
ATOM 1332 N N . ALA A 1 177 ? -33.705 -0.768 19.661 1.00 60.25 177 ALA A N 1
ATOM 1333 C CA . ALA A 1 177 ? -33.957 0.621 19.285 1.00 60.25 177 ALA A CA 1
ATOM 1334 C C . ALA A 1 177 ? -33.452 0.945 17.867 1.00 60.25 177 ALA A C 1
ATOM 1336 O O . ALA A 1 177 ? -34.166 1.605 17.107 1.00 60.25 177 ALA A O 1
ATOM 1337 N N . LEU A 1 178 ? -32.269 0.452 17.475 1.00 58.50 178 LEU A N 1
ATOM 1338 C CA . LEU A 1 178 ? -31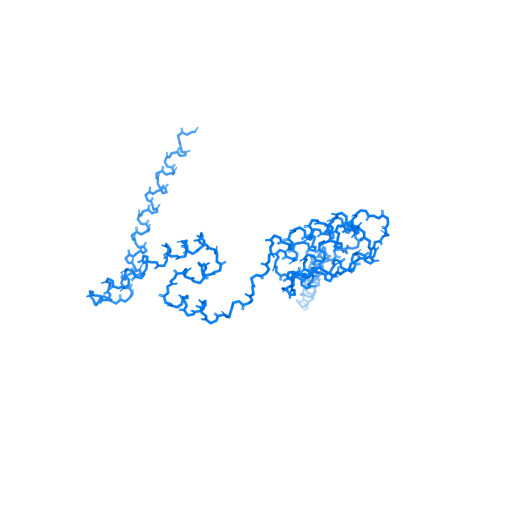.755 0.634 16.112 1.00 58.50 178 LEU A CA 1
ATOM 1339 C C . LEU A 1 178 ? -32.551 -0.176 15.081 1.00 58.50 178 LEU A C 1
ATOM 1341 O O . LEU A 1 178 ? -32.840 0.340 13.999 1.00 58.50 178 LEU A O 1
ATOM 1345 N N . GLY A 1 179 ? -32.963 -1.401 15.419 1.00 61.78 179 GLY A N 1
ATOM 1346 C CA . GLY A 1 179 ? -33.802 -2.239 14.559 1.00 61.78 179 GLY A CA 1
ATOM 1347 C C . GLY A 1 179 ? -35.144 -1.582 14.223 1.00 61.78 179 GLY A C 1
ATOM 1348 O O . GLY A 1 179 ? -35.578 -1.608 13.072 1.00 61.78 179 GLY A O 1
ATOM 1349 N N . LEU A 1 180 ? -35.769 -0.898 15.187 1.00 59.12 180 LEU A N 1
ATOM 1350 C CA . LEU A 1 180 ? -37.027 -0.167 14.985 1.00 59.12 180 LEU A CA 1
ATOM 1351 C C . LEU A 1 180 ? -36.885 1.062 14.071 1.00 59.12 180 LEU A C 1
ATOM 1353 O O . LEU A 1 180 ? -37.792 1.357 13.287 1.00 59.12 180 LEU A O 1
ATOM 1357 N N . VAL A 1 181 ? -35.752 1.769 14.131 1.00 65.62 181 VAL A N 1
ATOM 1358 C CA . VAL A 1 181 ? -35.479 2.913 13.244 1.00 65.62 181 VAL A CA 1
ATOM 1359 C C . VAL A 1 181 ? -35.122 2.436 11.833 1.00 65.62 181 VAL A C 1
ATOM 1361 O O . VAL A 1 181 ? -35.651 2.971 10.856 1.00 65.62 181 VAL A O 1
ATOM 1364 N N . GLY A 1 182 ? -34.311 1.381 11.712 1.00 58.44 182 GLY A N 1
ATOM 1365 C CA . GLY A 1 182 ? -33.958 0.773 10.426 1.00 58.44 182 GLY A CA 1
ATOM 1366 C C . GLY A 1 182 ? -35.176 0.229 9.676 1.00 58.44 182 GLY A C 1
ATOM 1367 O O . GLY A 1 182 ? -35.331 0.479 8.479 1.00 58.44 182 GLY A O 1
ATOM 1368 N N . HIS A 1 183 ? -36.104 -0.421 10.384 1.00 57.09 183 HIS A N 1
ATOM 1369 C CA . HIS A 1 183 ? -37.306 -0.982 9.767 1.00 57.09 183 HIS A CA 1
ATOM 1370 C C . HIS A 1 183 ? -38.257 0.100 9.225 1.00 57.09 183 HIS A C 1
ATOM 1372 O O . HIS A 1 183 ? -38.869 -0.091 8.172 1.00 57.09 183 HIS A O 1
ATOM 1378 N N . ARG A 1 184 ? -38.351 1.262 9.890 1.00 60.75 184 ARG A N 1
ATOM 1379 C CA . ARG A 1 184 ? -39.158 2.403 9.419 1.00 60.75 184 ARG A CA 1
ATOM 1380 C C . ARG A 1 184 ? -38.562 3.089 8.191 1.00 60.75 184 ARG A C 1
ATOM 1382 O O . ARG A 1 184 ? -39.313 3.456 7.291 1.00 60.75 184 ARG A O 1
ATOM 1389 N N . ILE A 1 185 ? -37.238 3.232 8.130 1.00 65.38 185 ILE A N 1
ATOM 1390 C CA . ILE A 1 185 ? -36.552 3.819 6.967 1.00 65.38 185 ILE A CA 1
ATOM 1391 C C . ILE A 1 185 ? -36.682 2.896 5.749 1.00 65.38 185 ILE A C 1
ATOM 1393 O O . ILE A 1 185 ? -36.969 3.369 4.651 1.00 65.38 185 ILE A O 1
ATOM 1397 N N . PHE A 1 186 ? -36.557 1.580 5.944 1.00 63.16 186 PHE A N 1
ATOM 1398 C CA . PHE A 1 186 ? -36.700 0.607 4.861 1.00 63.16 186 PHE A CA 1
ATOM 1399 C C . PHE A 1 186 ? -38.118 0.597 4.266 1.00 63.16 186 PHE A C 1
ATOM 1401 O O . PHE A 1 186 ? -38.268 0.586 3.047 1.00 63.16 186 PHE A O 1
ATOM 1408 N N . ILE A 1 187 ? -39.162 0.698 5.099 1.00 66.38 187 ILE A N 1
ATOM 1409 C CA . ILE A 1 187 ? -40.556 0.806 4.628 1.00 66.38 187 ILE A CA 1
ATOM 1410 C C . ILE A 1 187 ? -40.781 2.118 3.856 1.00 66.38 187 ILE A C 1
ATOM 1412 O O . ILE A 1 187 ? -41.426 2.110 2.809 1.00 66.38 187 ILE A O 1
ATOM 1416 N N . TYR A 1 188 ? -40.214 3.235 4.323 1.00 63.75 188 TYR A N 1
ATOM 1417 C CA . TYR A 1 188 ? -40.330 4.524 3.629 1.00 63.75 188 TYR A CA 1
ATOM 1418 C C . TYR A 1 188 ? -39.638 4.532 2.260 1.00 63.75 188 TYR A C 1
ATOM 1420 O O . TYR A 1 188 ? -40.152 5.124 1.311 1.00 63.75 188 TYR A O 1
ATOM 1428 N N . LEU A 1 189 ? -38.483 3.872 2.141 1.00 61.53 189 LEU A N 1
ATOM 1429 C CA . LEU A 1 189 ? -37.747 3.775 0.880 1.00 61.53 189 LEU A CA 1
ATOM 1430 C C . LEU A 1 189 ? -38.394 2.775 -0.088 1.00 61.53 189 LEU A C 1
ATOM 1432 O O . LEU A 1 189 ? -38.519 3.079 -1.273 1.00 61.53 189 LEU A O 1
ATOM 1436 N N . ALA A 1 190 ? -38.886 1.637 0.408 1.00 63.25 190 ALA A N 1
ATOM 1437 C CA . ALA A 1 190 ? -39.597 0.652 -0.407 1.00 63.25 190 ALA A CA 1
ATOM 1438 C C . ALA A 1 190 ? -40.930 1.196 -0.955 1.00 63.25 190 ALA A C 1
ATOM 1440 O O . ALA A 1 190 ? -41.260 0.958 -2.114 1.00 63.25 190 ALA A O 1
ATOM 1441 N N . GLY A 1 191 ? -41.668 1.989 -0.168 1.00 66.25 191 GLY A N 1
ATOM 1442 C CA . GLY A 1 191 ? -42.923 2.610 -0.611 1.00 66.25 191 GLY A CA 1
ATOM 1443 C C . GLY A 1 191 ? -42.750 3.675 -1.700 1.00 66.25 191 GLY A C 1
ATOM 1444 O O . GLY A 1 191 ? -43.664 3.900 -2.488 1.00 66.25 191 GLY A O 1
ATOM 1445 N N . ARG A 1 192 ? -41.574 4.310 -1.784 1.00 61.38 192 ARG A N 1
ATOM 1446 C CA . ARG A 1 192 ? -41.278 5.343 -2.789 1.00 61.38 192 ARG A CA 1
ATOM 1447 C C . ARG A 1 192 ? -40.779 4.763 -4.117 1.00 61.38 192 ARG A C 1
ATOM 1449 O O . ARG A 1 192 ? -40.947 5.402 -5.147 1.00 61.38 192 ARG A O 1
ATOM 1456 N N . ALA A 1 193 ? -40.205 3.560 -4.099 1.00 61.88 193 ALA A N 1
ATOM 1457 C CA . ALA A 1 193 ? -39.718 2.874 -5.297 1.00 61.88 193 ALA A CA 1
ATOM 1458 C C . ALA A 1 193 ? -40.839 2.250 -6.155 1.00 61.88 193 ALA A C 1
ATOM 1460 O O . ALA A 1 193 ? -40.609 1.962 -7.320 1.00 61.88 193 ALA A O 1
ATOM 1461 N N . GLY A 1 194 ? -42.044 2.060 -5.603 1.00 59.97 194 GLY A N 1
ATOM 1462 C CA . GLY A 1 194 ? -43.207 1.522 -6.326 1.00 59.97 194 GLY A CA 1
ATOM 1463 C C . GLY A 1 194 ? -44.121 2.571 -6.974 1.00 59.97 194 GLY A C 1
ATOM 1464 O O . GLY A 1 194 ? -45.220 2.225 -7.392 1.00 59.97 194 GLY A O 1
ATOM 1465 N N . GLN A 1 195 ? -43.716 3.847 -6.995 1.00 57.50 195 GLN A N 1
ATOM 1466 C CA . GLN A 1 195 ? -44.477 4.956 -7.599 1.00 57.50 195 GLN A CA 1
ATOM 1467 C C . GLN A 1 195 ? -43.772 5.589 -8.814 1.00 57.50 195 GLN A C 1
ATOM 1469 O O . GLN A 1 195 ? -44.221 6.626 -9.302 1.00 57.50 195 GLN A O 1
ATOM 1474 N N . CYS A 1 196 ? -42.693 4.970 -9.295 1.00 53.22 196 CYS A N 1
ATOM 1475 C CA . CYS A 1 196 ? -42.052 5.275 -10.574 1.00 53.22 196 CYS A CA 1
ATOM 1476 C C . CYS A 1 196 ? -42.333 4.132 -11.550 1.00 53.22 196 CYS A C 1
ATOM 1478 O O . CYS A 1 196 ? -42.540 4.434 -12.744 1.00 53.22 196 CYS A O 1
#